Protein AF-A0A4R1YN97-F1 (afdb_monomer)

Radius of gyration: 32.06 Å; Cα contacts (8 Å, |Δi|>4): 189; chains: 1; bounding box: 57×83×72 Å

Structure (mmCIF, N/CA/C/O backbone):
data_AF-A0A4R1YN97-F1
#
_entry.id   AF-A0A4R1YN97-F1
#
loop_
_atom_site.group_PDB
_atom_site.id
_atom_site.type_symbol
_atom_site.label_atom_id
_atom_site.label_alt_id
_atom_site.label_comp_id
_atom_site.label_asym_id
_atom_site.label_entity_id
_atom_site.label_seq_id
_atom_site.pdbx_PDB_ins_code
_atom_site.Cartn_x
_atom_site.Cartn_y
_atom_site.Cartn_z
_atom_site.occupancy
_atom_site.B_iso_or_equiv
_atom_site.auth_seq_id
_atom_site.auth_comp_id
_atom_site.auth_asym_id
_atom_site.auth_atom_id
_atom_site.pdbx_PDB_model_num
ATOM 1 N N . MET A 1 1 ? 6.932 -69.805 -15.150 1.00 38.00 1 MET A N 1
ATOM 2 C CA . MET A 1 1 ? 6.394 -70.992 -15.852 1.00 38.00 1 MET A CA 1
ATOM 3 C C . MET A 1 1 ? 5.567 -70.459 -17.012 1.00 38.00 1 MET A C 1
ATOM 5 O O . MET A 1 1 ? 4.572 -69.824 -16.717 1.00 38.00 1 MET A O 1
ATOM 9 N N . TYR A 1 2 ? 5.896 -70.517 -18.299 1.00 38.44 2 TYR A N 1
ATOM 10 C CA . TYR A 1 2 ? 6.915 -71.149 -19.155 1.00 38.44 2 TYR A CA 1
ATOM 11 C C . TYR A 1 2 ? 7.052 -70.184 -20.362 1.00 38.44 2 TYR A C 1
ATOM 13 O O . TYR A 1 2 ? 6.030 -69.728 -20.862 1.00 38.44 2 TYR A O 1
ATOM 21 N N . LEU A 1 3 ? 8.206 -69.575 -20.641 1.00 37.72 3 LEU A N 1
ATOM 22 C CA . LEU A 1 3 ? 9.208 -69.958 -21.656 1.00 37.72 3 LEU A CA 1
ATOM 23 C C . LEU A 1 3 ? 8.735 -70.791 -22.870 1.00 37.72 3 LEU A C 1
ATOM 25 O O . LEU A 1 3 ? 8.409 -71.967 -22.734 1.00 37.72 3 LEU A O 1
ATOM 29 N N . ASP A 1 4 ? 8.847 -70.117 -24.023 1.00 37.50 4 ASP A N 1
ATOM 30 C CA . ASP A 1 4 ? 9.455 -70.501 -25.310 1.00 37.50 4 ASP A CA 1
ATOM 31 C C . ASP A 1 4 ? 8.856 -71.564 -26.238 1.00 37.50 4 ASP A C 1
ATOM 33 O O . ASP A 1 4 ? 8.606 -72.704 -25.847 1.00 37.50 4 ASP A O 1
ATOM 37 N N . ARG A 1 5 ? 8.800 -71.164 -27.528 1.00 44.03 5 ARG A N 1
ATOM 38 C CA . ARG A 1 5 ? 9.215 -71.845 -28.790 1.00 44.03 5 ARG A CA 1
ATOM 39 C C . ARG A 1 5 ? 8.387 -71.259 -29.952 1.00 44.03 5 ARG A C 1
ATOM 41 O O . ARG A 1 5 ? 7.193 -71.077 -29.778 1.00 44.03 5 ARG A O 1
ATOM 48 N N . ASN A 1 6 ? 8.857 -70.929 -31.156 1.00 41.44 6 ASN A N 1
ATOM 49 C CA . ASN A 1 6 ? 10.091 -71.120 -31.929 1.00 41.44 6 ASN A CA 1
ATOM 50 C C . ASN A 1 6 ? 10.116 -70.005 -33.007 1.00 41.44 6 ASN A C 1
ATOM 52 O O . ASN A 1 6 ? 9.057 -69.575 -33.453 1.00 41.44 6 ASN A O 1
ATOM 56 N N . LEU A 1 7 ? 11.261 -69.374 -33.289 1.00 41.72 7 LEU A N 1
ATOM 57 C CA . LEU A 1 7 ? 12.122 -69.628 -34.460 1.00 41.72 7 LEU A CA 1
ATOM 58 C C . LEU A 1 7 ? 11.383 -69.747 -35.805 1.00 41.72 7 LEU A C 1
ATOM 60 O O . LEU A 1 7 ? 10.774 -70.774 -36.067 1.00 41.72 7 LEU A O 1
ATOM 64 N N . GLU A 1 8 ? 11.584 -68.763 -36.685 1.00 41.81 8 GLU A N 1
ATOM 65 C CA . GLU A 1 8 ? 12.187 -69.000 -38.003 1.00 41.81 8 GLU A CA 1
ATOM 66 C C . GLU A 1 8 ? 12.755 -67.691 -38.569 1.00 41.81 8 GLU A C 1
ATOM 68 O O . GLU A 1 8 ? 12.074 -66.677 -38.709 1.00 41.81 8 GLU A O 1
ATOM 73 N N . ALA A 1 9 ? 14.060 -67.728 -38.821 1.00 39.50 9 ALA A N 1
ATOM 74 C CA . ALA A 1 9 ? 14.838 -66.695 -39.468 1.00 39.50 9 ALA A CA 1
ATOM 75 C C . ALA A 1 9 ? 15.225 -67.208 -40.855 1.00 39.50 9 ALA A C 1
ATOM 77 O O . ALA A 1 9 ? 15.876 -68.244 -40.960 1.00 39.50 9 ALA A O 1
ATOM 78 N N . THR A 1 10 ? 14.902 -66.452 -41.900 1.00 45.81 10 THR A N 1
ATOM 79 C CA . THR A 1 10 ? 15.586 -66.526 -43.196 1.00 45.81 10 THR A CA 1
ATOM 80 C C . THR A 1 10 ? 15.742 -65.112 -43.725 1.00 45.81 10 THR A C 1
ATOM 82 O O . THR A 1 10 ? 14.760 -64.396 -43.916 1.00 45.81 10 THR A O 1
ATOM 85 N N . GLY A 1 11 ? 16.998 -64.698 -43.863 1.00 36.19 11 GLY A N 1
ATOM 86 C CA . GLY A 1 11 ? 17.385 -63.346 -44.223 1.00 36.19 11 GLY A CA 1
ATOM 87 C C . GLY A 1 11 ? 17.234 -63.022 -45.703 1.00 36.19 11 GLY A C 1
ATOM 88 O O . GLY A 1 11 ? 17.162 -63.901 -46.556 1.00 36.19 11 GLY A O 1
ATOM 89 N N . VAL A 1 12 ? 17.303 -61.724 -45.974 1.00 40.28 12 VAL A N 1
ATOM 90 C CA . VAL A 1 12 ? 17.856 -61.177 -47.208 1.00 40.28 12 VAL A CA 1
ATOM 91 C C . VAL A 1 12 ? 18.761 -60.025 -46.782 1.00 40.28 12 VAL A C 1
ATOM 93 O O . VAL A 1 12 ? 18.325 -59.083 -46.123 1.00 40.28 12 VAL A O 1
ATOM 96 N N . ILE A 1 13 ? 20.048 -60.174 -47.083 1.00 40.03 13 ILE A N 1
ATOM 97 C CA . ILE A 1 13 ? 21.076 -59.147 -46.955 1.00 40.03 13 ILE A CA 1
ATOM 98 C C . ILE A 1 13 ? 21.059 -58.406 -48.290 1.00 40.03 13 ILE A C 1
ATOM 100 O O . ILE A 1 13 ? 21.449 -58.984 -49.300 1.00 40.03 13 ILE A O 1
ATOM 104 N N . GLU A 1 14 ? 20.600 -57.157 -48.303 1.00 40.22 14 GLU A N 1
ATOM 105 C CA . GLU A 1 14 ? 20.868 -56.237 -49.408 1.00 40.22 14 GLU A CA 1
ATOM 106 C C . GLU A 1 14 ? 21.842 -55.164 -48.924 1.00 40.22 14 GLU A C 1
ATOM 108 O O . GLU A 1 14 ? 21.511 -54.263 -48.152 1.00 40.22 14 GLU A O 1
ATOM 113 N N . GLU A 1 15 ? 23.085 -55.308 -49.383 1.00 42.97 15 GLU A N 1
ATOM 114 C CA . GLU A 1 15 ? 24.046 -54.225 -49.512 1.00 42.97 15 GLU A CA 1
ATOM 115 C C . GLU A 1 15 ? 23.447 -53.140 -50.405 1.00 42.97 15 GLU A C 1
ATOM 117 O O . GLU A 1 15 ? 23.201 -53.392 -51.577 1.00 42.97 15 GLU A O 1
ATOM 122 N N . THR A 1 16 ? 23.306 -51.912 -49.914 1.00 39.31 16 THR A N 1
ATOM 123 C CA . THR A 1 16 ? 23.554 -50.742 -50.762 1.00 39.31 16 THR A CA 1
ATOM 124 C C . THR A 1 16 ? 23.994 -49.542 -49.932 1.00 39.31 16 THR A C 1
ATOM 126 O O . THR A 1 16 ? 23.309 -49.073 -49.030 1.00 39.31 16 THR A O 1
ATOM 129 N N . ALA A 1 17 ? 25.168 -49.049 -50.318 1.00 38.47 17 ALA A N 1
ATOM 130 C CA . ALA A 1 17 ? 25.590 -47.657 -50.294 1.00 38.47 17 ALA A CA 1
ATOM 131 C C . ALA A 1 17 ? 25.542 -46.913 -48.949 1.00 38.47 17 ALA A C 1
ATOM 133 O O . ALA A 1 17 ? 24.571 -46.273 -48.556 1.00 38.47 17 ALA A O 1
ATOM 134 N N . ASP A 1 18 ? 26.730 -46.885 -48.352 1.00 42.31 18 ASP A N 1
ATOM 135 C CA . ASP A 1 18 ? 27.337 -45.786 -47.609 1.00 42.31 18 ASP A CA 1
ATOM 136 C C . ASP A 1 18 ? 27.002 -44.393 -48.201 1.00 42.31 18 ASP A C 1
ATOM 138 O O . ASP A 1 18 ? 27.801 -43.752 -48.884 1.00 42.31 18 ASP A O 1
ATOM 142 N N . THR A 1 19 ? 25.801 -43.877 -47.928 1.00 39.34 19 THR A N 1
ATOM 143 C CA . THR A 1 19 ? 25.558 -42.433 -47.903 1.00 39.34 19 THR A CA 1
ATOM 144 C C . THR A 1 19 ? 25.962 -41.919 -46.537 1.00 39.34 19 THR A C 1
ATOM 146 O O . THR A 1 19 ? 25.152 -41.774 -45.619 1.00 39.34 19 THR A O 1
ATOM 149 N N . ARG A 1 20 ? 27.257 -41.625 -46.446 1.00 45.91 20 ARG A N 1
ATOM 150 C CA . ARG A 1 20 ? 27.907 -40.749 -45.476 1.00 45.91 20 ARG A CA 1
ATOM 151 C C . ARG A 1 20 ? 27.081 -39.468 -45.314 1.00 45.91 20 ARG A C 1
ATOM 153 O O . ARG A 1 20 ? 27.297 -38.464 -45.994 1.00 45.91 20 ARG A O 1
ATOM 160 N N . SER A 1 21 ? 26.098 -39.519 -44.420 1.00 40.06 21 SER A N 1
ATOM 161 C CA . SER A 1 21 ? 25.296 -38.376 -44.004 1.00 40.06 21 SER A CA 1
ATOM 162 C C . SER A 1 21 ? 26.216 -37.417 -43.266 1.00 40.06 21 SER A C 1
ATOM 164 O O . SER A 1 21 ? 26.507 -37.575 -42.086 1.00 40.06 21 SER A O 1
ATOM 166 N N . LYS A 1 22 ? 26.763 -36.490 -44.052 1.00 41.16 22 LYS A N 1
ATOM 167 C CA . LYS A 1 22 ? 27.180 -35.132 -43.715 1.00 41.16 22 LYS A CA 1
ATOM 168 C C . LYS A 1 22 ? 27.237 -34.876 -42.203 1.00 41.16 22 LYS A C 1
ATOM 170 O O . LYS A 1 22 ? 26.249 -34.496 -41.583 1.00 41.16 22 LYS A O 1
ATOM 175 N N . VAL A 1 23 ? 28.424 -35.045 -41.625 1.00 47.38 23 VAL A N 1
ATOM 176 C CA . VAL A 1 23 ? 28.758 -34.443 -40.331 1.00 47.38 23 VAL A CA 1
ATOM 177 C C . VAL A 1 23 ? 28.702 -32.929 -40.534 1.00 47.38 23 VAL A C 1
ATOM 179 O O . VAL A 1 23 ? 29.659 -32.309 -40.995 1.00 47.38 23 VAL A O 1
ATOM 182 N N . GLU A 1 24 ? 27.545 -32.329 -40.265 1.00 44.38 24 GLU A N 1
ATOM 183 C CA . GLU A 1 24 ? 27.414 -30.884 -40.150 1.00 44.38 24 GLU A CA 1
ATOM 184 C C . GLU A 1 24 ? 28.040 -30.450 -38.829 1.00 44.38 24 GLU A C 1
ATOM 186 O O . GLU A 1 24 ? 27.432 -30.493 -37.768 1.00 44.38 24 GLU A O 1
ATOM 191 N N . THR A 1 25 ? 29.280 -29.989 -38.900 1.00 43.66 25 THR A N 1
ATOM 192 C CA . THR A 1 25 ? 29.746 -28.892 -38.052 1.00 43.66 25 THR A CA 1
ATOM 193 C C . THR A 1 25 ? 30.566 -27.959 -38.944 1.00 43.66 25 THR A C 1
ATOM 195 O O . THR A 1 25 ? 31.365 -28.427 -39.752 1.00 43.66 25 THR A O 1
ATOM 198 N N . PRO A 1 26 ? 30.334 -26.636 -38.858 1.00 46.03 26 PRO A N 1
ATOM 199 C CA . PRO A 1 26 ? 30.417 -25.987 -37.563 1.00 46.03 26 PRO A CA 1
ATOM 200 C C . PRO A 1 26 ? 29.299 -24.974 -37.271 1.00 46.03 26 PRO A C 1
ATOM 202 O O . PRO A 1 26 ? 29.064 -24.013 -38.003 1.00 46.03 26 PRO A O 1
ATOM 205 N N . GLU A 1 27 ? 28.724 -25.078 -36.075 1.00 55.81 27 GLU A N 1
ATOM 206 C CA . GLU A 1 27 ? 28.052 -23.979 -35.370 1.00 55.81 27 GLU A CA 1
ATOM 207 C C . GLU A 1 27 ? 29.032 -22.833 -34.984 1.00 55.81 27 GLU A C 1
ATOM 209 O O . GLU A 1 27 ? 28.798 -22.092 -34.031 1.00 55.81 27 GLU A O 1
ATOM 214 N N . SER A 1 28 ? 30.143 -22.628 -35.708 1.00 60.78 28 SER A N 1
ATOM 215 C CA . SER A 1 28 ? 31.275 -21.752 -35.328 1.00 60.78 28 SER A CA 1
ATOM 216 C C . SER A 1 28 ? 31.028 -20.247 -35.490 1.00 60.78 28 SER A C 1
ATOM 218 O O . SER A 1 28 ? 31.964 -19.449 -35.524 1.00 60.78 28 SER A O 1
ATOM 220 N N . GLY A 1 29 ? 29.769 -19.822 -35.556 1.00 74.94 29 GLY A N 1
ATOM 221 C CA . GLY A 1 29 ? 29.397 -18.409 -35.659 1.00 74.94 29 GLY A CA 1
ATOM 222 C C . GLY A 1 29 ? 28.256 -17.985 -34.743 1.00 74.94 29 GLY A C 1
ATOM 223 O O . GLY A 1 29 ? 27.944 -16.796 -34.682 1.00 74.94 29 GLY A O 1
ATOM 224 N N . LEU A 1 30 ? 27.611 -18.916 -34.038 1.00 86.88 30 LEU A N 1
ATOM 225 C CA . LEU A 1 30 ? 26.512 -18.582 -33.139 1.00 86.88 30 LEU A CA 1
ATOM 226 C C . LEU A 1 30 ? 27.059 -18.117 -31.787 1.00 86.88 30 LEU A C 1
ATOM 228 O O . LEU A 1 30 ? 27.968 -18.708 -31.214 1.00 86.88 30 LEU A O 1
ATOM 232 N N . ARG A 1 31 ? 26.500 -17.021 -31.269 1.00 89.69 31 ARG A N 1
ATOM 233 C CA . ARG A 1 31 ? 26.797 -16.504 -29.928 1.00 89.69 31 ARG A CA 1
ATOM 234 C C . ARG A 1 31 ? 25.530 -16.434 -29.099 1.00 89.69 31 ARG A C 1
ATOM 236 O O . ARG A 1 31 ? 24.476 -16.076 -29.616 1.00 89.69 31 ARG A O 1
ATOM 243 N N . SER A 1 32 ? 25.639 -16.667 -27.796 1.00 94.75 32 SER A N 1
ATOM 244 C CA . SER A 1 32 ? 24.519 -16.478 -26.871 1.00 94.75 32 SER A CA 1
ATOM 245 C C . SER A 1 32 ? 24.328 -14.998 -26.541 1.00 94.75 32 SER A C 1
ATOM 247 O O . SER A 1 32 ? 25.252 -14.293 -26.122 1.00 94.75 32 SER A O 1
ATOM 249 N N . CYS A 1 33 ? 23.111 -14.493 -26.727 1.00 95.00 33 CYS A N 1
ATOM 250 C CA . CYS A 1 33 ? 22.773 -13.108 -26.425 1.00 95.00 33 CYS A CA 1
ATOM 251 C C . CYS A 1 33 ? 22.818 -12.845 -24.914 1.00 95.00 33 CYS A C 1
ATOM 253 O O . CYS A 1 33 ? 22.055 -13.435 -24.153 1.00 95.00 33 CYS A O 1
ATOM 255 N N . ARG A 1 34 ? 23.596 -11.851 -24.465 1.00 93.56 34 ARG A N 1
ATOM 256 C CA . ARG A 1 34 ? 23.649 -11.470 -23.035 1.00 93.56 34 ARG A CA 1
ATOM 257 C C . ARG A 1 34 ? 22.317 -10.930 -22.471 1.00 93.56 34 ARG A C 1
ATOM 259 O O . ARG A 1 34 ? 22.156 -10.812 -21.257 1.00 93.56 34 ARG A O 1
ATOM 266 N N . GLY A 1 35 ? 21.366 -10.553 -23.331 1.00 93.38 35 GLY A N 1
ATOM 267 C CA . GLY A 1 35 ? 20.066 -9.997 -22.932 1.00 93.38 35 GLY A CA 1
ATOM 268 C C . GLY A 1 35 ? 18.972 -11.045 -22.701 1.00 93.38 35 GLY A C 1
ATOM 269 O O . GLY A 1 35 ? 18.266 -10.974 -21.685 1.00 93.38 35 GLY A O 1
ATOM 270 N N . CYS A 1 36 ? 18.827 -11.990 -23.632 1.00 94.50 36 CYS A N 1
ATOM 271 C CA . CYS A 1 36 ? 17.758 -12.997 -23.647 1.00 94.50 36 CYS A CA 1
ATOM 272 C C . CYS A 1 36 ? 18.247 -14.452 -23.602 1.00 94.50 36 CYS A C 1
ATOM 274 O O . CYS A 1 36 ? 17.422 -15.332 -23.418 1.00 94.50 36 CYS A O 1
ATOM 276 N N . GLY A 1 37 ? 19.549 -14.714 -23.748 1.00 92.69 37 GLY A N 1
ATOM 277 C CA . GLY A 1 37 ? 20.124 -16.065 -23.743 1.00 92.69 37 GLY A CA 1
ATOM 278 C C . GLY A 1 37 ? 20.072 -16.787 -25.092 1.00 92.69 37 GLY A C 1
ATOM 279 O O . GLY A 1 37 ? 20.862 -17.694 -25.314 1.00 92.69 37 GLY A O 1
ATOM 280 N N . THR A 1 38 ? 19.218 -16.351 -26.019 1.00 94.56 38 THR A N 1
ATOM 281 C CA . THR A 1 38 ? 19.052 -16.978 -27.339 1.00 94.56 38 THR A CA 1
ATOM 282 C C . THR A 1 38 ? 20.331 -16.910 -28.177 1.00 94.56 38 THR A C 1
ATOM 284 O O . THR A 1 38 ? 21.014 -15.876 -28.191 1.00 94.56 38 THR A O 1
ATOM 287 N N . ALA A 1 39 ? 20.631 -17.991 -28.901 1.00 94.81 39 ALA A N 1
ATOM 288 C CA . ALA A 1 39 ? 21.696 -18.026 -29.896 1.00 94.81 39 ALA A CA 1
ATOM 289 C C . ALA A 1 39 ? 21.381 -17.070 -31.059 1.00 94.81 39 ALA A C 1
ATOM 291 O O . ALA A 1 39 ? 20.241 -16.970 -31.511 1.00 94.81 39 ALA A O 1
ATOM 292 N N . PHE A 1 40 ? 22.381 -16.334 -31.538 1.00 94.81 40 PHE A N 1
ATOM 293 C CA . PHE A 1 40 ? 22.243 -15.451 -32.693 1.00 94.81 40 PHE A CA 1
ATOM 294 C C . PHE A 1 40 ? 23.541 -15.391 -33.497 1.00 94.81 40 PHE A C 1
ATOM 296 O O . PHE A 1 40 ? 24.632 -15.547 -32.945 1.00 94.81 40 PHE A O 1
ATOM 303 N N . ARG A 1 41 ? 23.427 -15.114 -34.800 1.00 93.25 41 ARG A N 1
ATOM 304 C CA . ARG A 1 41 ? 24.584 -14.827 -35.656 1.00 93.25 41 ARG A CA 1
ATOM 305 C C . ARG A 1 41 ? 24.947 -13.339 -35.537 1.00 93.25 41 ARG A C 1
ATOM 307 O O . ARG A 1 41 ? 24.122 -12.486 -35.881 1.00 93.25 41 ARG A O 1
ATOM 314 N N . PRO A 1 42 ? 26.129 -12.987 -35.008 1.00 91.31 42 PRO A N 1
ATOM 315 C CA . PRO A 1 42 ? 26.543 -11.601 -34.871 1.00 91.31 42 PRO A CA 1
ATOM 316 C C . PRO A 1 42 ? 26.871 -10.993 -36.238 1.00 91.31 42 PRO A C 1
ATOM 318 O O . PRO A 1 42 ? 27.529 -11.617 -37.060 1.00 91.31 42 PRO A O 1
ATOM 321 N N . ARG A 1 43 ? 26.461 -9.738 -36.467 1.00 91.06 43 ARG A N 1
ATOM 322 C CA . ARG A 1 43 ? 26.837 -8.976 -37.674 1.00 91.06 43 ARG A CA 1
ATOM 323 C C . ARG A 1 43 ? 28.223 -8.339 -37.558 1.00 91.06 43 ARG A C 1
ATOM 325 O O . ARG A 1 43 ? 28.784 -7.891 -38.546 1.00 91.06 43 ARG A O 1
ATOM 332 N N . ARG A 1 44 ? 28.744 -8.229 -36.332 1.00 89.12 44 ARG A N 1
ATOM 333 C CA . ARG A 1 44 ? 30.054 -7.653 -36.001 1.00 89.12 44 ARG A CA 1
ATOM 334 C C . ARG A 1 44 ? 30.764 -8.546 -34.995 1.00 89.12 44 ARG A C 1
ATOM 336 O O . ARG A 1 44 ? 30.121 -9.064 -34.082 1.00 89.12 44 ARG A O 1
ATOM 343 N N . SER A 1 45 ? 32.084 -8.653 -35.100 1.00 87.62 45 SER A N 1
ATOM 344 C CA . SER A 1 45 ? 32.921 -9.506 -34.241 1.00 87.62 45 SER A CA 1
ATOM 345 C C . SER A 1 45 ? 32.793 -9.209 -32.739 1.00 87.62 45 SER A C 1
ATOM 347 O O . SER A 1 45 ? 32.992 -10.101 -31.919 1.00 87.62 45 SER A O 1
ATOM 349 N N . ASN A 1 46 ? 32.403 -7.994 -32.346 1.00 88.88 46 ASN A N 1
ATOM 350 C CA . ASN A 1 46 ? 32.193 -7.584 -30.952 1.00 88.88 46 ASN A CA 1
ATOM 351 C C . ASN A 1 46 ? 30.711 -7.529 -30.532 1.00 88.88 46 ASN A C 1
ATOM 353 O O . ASN A 1 46 ? 30.388 -7.038 -29.450 1.00 88.88 46 ASN A O 1
ATOM 357 N N . GLN A 1 47 ? 29.784 -8.008 -31.364 1.00 91.06 47 GLN A N 1
ATOM 358 C CA . GLN A 1 47 ? 28.364 -7.980 -31.032 1.00 91.06 47 GLN A CA 1
ATOM 359 C C . GLN A 1 47 ? 28.043 -9.032 -29.958 1.00 91.06 47 GLN A C 1
ATOM 361 O O . GLN A 1 47 ? 28.289 -10.224 -30.133 1.00 91.06 47 GLN A O 1
ATOM 366 N N . LEU A 1 48 ? 27.470 -8.573 -28.840 1.00 93.06 48 LEU A N 1
ATOM 367 C CA . LEU A 1 48 ? 27.146 -9.387 -27.654 1.00 93.06 48 LEU A CA 1
ATOM 368 C C . LEU A 1 48 ? 25.634 -9.557 -27.421 1.00 93.06 48 LEU A C 1
ATOM 370 O O . LEU A 1 48 ? 25.203 -10.168 -26.442 1.00 93.06 48 LEU A O 1
ATOM 374 N N . SER A 1 49 ? 24.804 -8.935 -28.255 1.00 95.50 49 SER A N 1
ATOM 375 C CA . SER A 1 49 ? 23.345 -8.952 -28.128 1.00 95.50 49 SER A CA 1
ATOM 376 C C . SER A 1 49 ? 22.697 -9.097 -29.497 1.00 95.50 49 SER A C 1
ATOM 378 O O . SER A 1 49 ? 23.152 -8.481 -30.461 1.00 95.50 49 SER A O 1
ATOM 380 N N . CYS A 1 50 ? 21.619 -9.878 -29.567 1.00 94.31 50 CYS A N 1
ATOM 381 C CA . CYS A 1 50 ? 20.900 -10.150 -30.811 1.00 94.31 50 CYS A CA 1
ATOM 382 C C . CYS A 1 50 ? 20.184 -8.910 -31.373 1.00 94.31 50 CYS A C 1
ATOM 384 O O . CYS A 1 50 ? 20.079 -8.758 -32.584 1.00 94.31 50 CYS A O 1
ATOM 386 N N . SER A 1 51 ? 19.744 -7.991 -30.507 1.00 94.12 51 SER A N 1
ATOM 387 C CA . SER A 1 51 ? 18.949 -6.817 -30.875 1.00 94.12 51 SER A CA 1
ATOM 388 C C . SER A 1 51 ? 19.328 -5.573 -30.062 1.00 94.12 51 SER A C 1
ATOM 390 O O . SER A 1 51 ? 19.966 -5.664 -29.005 1.00 94.12 51 SER A O 1
ATOM 392 N N . LYS A 1 52 ? 18.877 -4.394 -30.521 1.00 94.25 52 LYS A N 1
ATOM 393 C CA . LYS A 1 52 ? 18.967 -3.137 -29.754 1.00 94.25 52 LYS A CA 1
ATOM 394 C C . LYS A 1 52 ? 18.271 -3.267 -28.396 1.00 94.25 52 LYS A C 1
ATOM 396 O O . LYS A 1 52 ? 18.863 -2.906 -27.388 1.00 94.25 52 LYS A O 1
ATOM 401 N N . THR A 1 53 ? 17.087 -3.877 -28.352 1.00 96.44 53 THR A N 1
ATOM 402 C CA . THR A 1 53 ? 16.332 -4.090 -27.107 1.00 96.44 53 THR A CA 1
ATOM 403 C C . THR A 1 53 ? 17.107 -4.938 -26.096 1.00 96.44 53 THR A C 1
ATOM 405 O O . THR A 1 53 ? 17.176 -4.586 -24.918 1.00 96.44 53 THR A O 1
ATOM 408 N N . CYS A 1 54 ? 17.768 -6.012 -26.541 1.00 95.69 54 CYS A N 1
ATOM 409 C CA . CYS A 1 54 ? 18.614 -6.832 -25.675 1.00 95.69 54 CYS A CA 1
ATOM 410 C C . CYS A 1 54 ? 19.870 -6.091 -25.212 1.00 95.69 54 CYS A C 1
ATOM 412 O O . CYS A 1 54 ? 20.240 -6.205 -24.044 1.00 95.69 54 CYS A O 1
ATOM 414 N N . ARG A 1 55 ? 20.495 -5.299 -26.089 1.00 95.44 55 ARG A N 1
ATOM 415 C CA . ARG A 1 55 ? 21.636 -4.453 -25.723 1.00 95.44 55 ARG A CA 1
ATOM 416 C C . ARG A 1 55 ? 21.248 -3.437 -24.646 1.00 95.44 55 ARG A C 1
ATOM 418 O O . ARG A 1 55 ? 21.937 -3.337 -23.633 1.00 95.44 55 ARG A O 1
ATOM 425 N N . ASP A 1 56 ? 20.115 -2.761 -24.811 1.00 95.38 56 ASP A N 1
ATOM 426 C CA . ASP A 1 56 ? 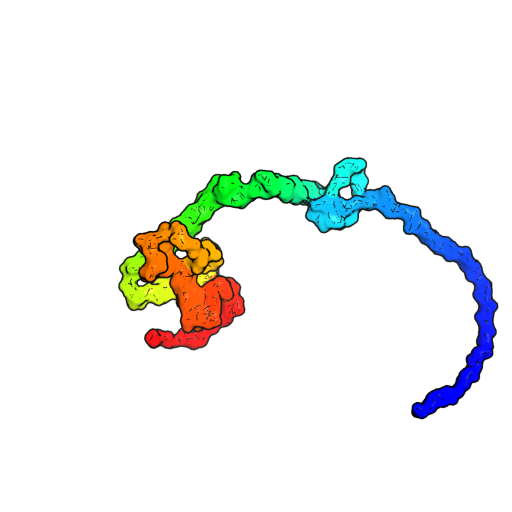19.608 -1.780 -23.847 1.00 95.38 56 ASP A CA 1
ATOM 427 C C . ASP A 1 56 ? 19.218 -2.460 -22.526 1.00 95.38 56 ASP A C 1
ATOM 429 O O . ASP A 1 56 ? 19.472 -1.928 -21.448 1.00 95.38 56 ASP A O 1
ATOM 433 N N . LYS A 1 57 ? 18.667 -3.681 -22.579 1.00 94.12 57 LYS A N 1
ATOM 434 C CA . LYS A 1 57 ? 18.383 -4.506 -21.394 1.00 94.12 57 LYS A CA 1
ATOM 435 C C . LYS A 1 57 ? 19.660 -4.849 -20.623 1.00 94.12 57 LYS A C 1
ATOM 437 O O . LYS A 1 57 ? 19.672 -4.740 -19.398 1.00 94.12 57 LYS A O 1
ATOM 442 N N . VAL A 1 58 ? 20.733 -5.237 -21.314 1.00 94.25 58 VAL A N 1
ATOM 443 C CA . VAL A 1 58 ? 22.043 -5.515 -20.698 1.00 94.25 58 VAL A CA 1
ATOM 444 C C . VAL A 1 58 ? 22.636 -4.245 -20.092 1.00 94.25 58 VAL A C 1
ATOM 446 O O . VAL A 1 58 ? 23.064 -4.274 -18.938 1.00 94.25 58 VAL A O 1
ATOM 449 N N . ALA A 1 59 ? 22.601 -3.124 -20.817 1.00 92.94 59 ALA A N 1
ATOM 450 C CA . ALA A 1 59 ? 23.069 -1.832 -20.318 1.00 92.94 59 ALA A CA 1
ATOM 451 C C . ALA A 1 59 ? 22.295 -1.400 -19.062 1.00 92.94 59 ALA A C 1
ATOM 453 O O . ALA A 1 59 ? 22.907 -1.075 -18.049 1.00 92.94 59 ALA A O 1
ATOM 454 N N . LYS A 1 60 ? 20.959 -1.508 -19.073 1.00 91.06 60 LYS A N 1
ATOM 455 C CA . LYS A 1 60 ? 20.101 -1.230 -17.909 1.00 91.06 60 LYS A CA 1
ATOM 456 C C . LYS A 1 60 ? 20.401 -2.160 -16.732 1.00 91.06 60 LYS A C 1
ATOM 458 O O . LYS A 1 60 ? 20.442 -1.692 -15.601 1.00 91.06 60 LYS A O 1
ATOM 463 N N . ARG A 1 61 ? 20.629 -3.460 -16.964 1.00 91.00 61 ARG A N 1
ATOM 464 C CA . ARG A 1 61 ? 21.034 -4.409 -15.905 1.00 91.00 61 ARG A CA 1
ATOM 465 C C . ARG A 1 61 ? 22.376 -4.017 -15.285 1.00 91.00 61 ARG A C 1
ATOM 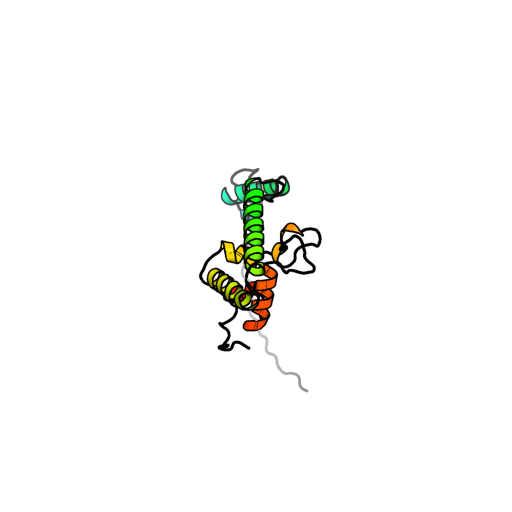467 O O . ARG A 1 61 ? 22.480 -4.007 -14.065 1.00 91.00 61 ARG A O 1
ATOM 474 N N . LYS A 1 62 ? 23.375 -3.667 -16.105 1.00 91.25 62 LYS A N 1
ATOM 475 C CA . LYS A 1 62 ? 24.685 -3.193 -15.630 1.00 91.25 62 LYS A CA 1
ATOM 476 C C . LYS A 1 62 ? 24.541 -1.893 -14.836 1.00 91.25 62 LYS A C 1
ATOM 478 O O . LYS A 1 62 ? 25.038 -1.817 -13.721 1.00 91.25 62 LYS A O 1
ATOM 483 N N . ALA A 1 63 ? 23.800 -0.921 -15.369 1.00 87.81 63 ALA A N 1
ATOM 484 C CA . ALA A 1 63 ? 23.529 0.343 -14.694 1.00 87.81 63 ALA A CA 1
ATOM 485 C C . ALA A 1 63 ? 22.835 0.126 -13.343 1.00 87.81 63 ALA A C 1
ATOM 487 O O . ALA A 1 63 ? 23.290 0.670 -12.354 1.00 87.81 63 ALA A O 1
ATOM 488 N N . ARG A 1 64 ? 21.816 -0.743 -13.256 1.00 87.06 64 ARG A N 1
ATOM 489 C CA . ARG A 1 64 ? 21.120 -1.056 -11.991 1.00 87.06 64 ARG A CA 1
ATOM 490 C C . ARG A 1 64 ? 21.986 -1.771 -10.952 1.00 87.06 64 ARG A C 1
ATOM 492 O O . ARG A 1 64 ? 21.646 -1.716 -9.777 1.00 87.06 64 ARG A O 1
ATOM 499 N N . ARG A 1 65 ? 23.059 -2.457 -11.364 1.00 85.81 65 ARG A N 1
ATOM 500 C CA . ARG A 1 65 ? 24.044 -3.030 -10.428 1.00 85.81 65 ARG A CA 1
ATOM 501 C C . ARG A 1 65 ? 24.941 -1.954 -9.817 1.00 85.81 65 ARG A C 1
ATOM 503 O O . ARG A 1 65 ? 25.320 -2.092 -8.666 1.00 85.81 65 ARG A O 1
ATOM 510 N N . ILE A 1 66 ? 25.272 -0.915 -10.585 1.00 85.00 66 ILE A N 1
ATOM 511 C CA . ILE A 1 66 ? 26.143 0.190 -10.151 1.00 85.00 66 ILE A CA 1
ATOM 512 C C . ILE A 1 66 ? 25.332 1.248 -9.392 1.00 85.00 66 ILE A C 1
ATOM 514 O O . ILE A 1 66 ? 25.714 1.688 -8.317 1.00 85.00 66 ILE A O 1
ATOM 518 N N . THR A 1 67 ? 24.183 1.631 -9.943 1.00 84.38 67 THR A N 1
ATOM 519 C CA . THR A 1 67 ? 23.259 2.627 -9.401 1.00 84.38 67 THR A CA 1
ATOM 520 C C . THR A 1 67 ? 21.860 2.010 -9.346 1.00 84.38 67 THR A C 1
ATOM 522 O O . THR A 1 67 ? 21.099 2.075 -10.321 1.00 84.38 67 THR A O 1
ATOM 525 N N . PRO A 1 68 ? 21.509 1.346 -8.232 1.00 83.12 68 PRO A N 1
ATOM 526 C CA . PRO A 1 68 ? 20.192 0.751 -8.054 1.00 83.12 68 PRO A CA 1
ATOM 527 C C . PRO A 1 68 ? 19.082 1.797 -8.189 1.00 83.12 68 PRO A C 1
ATOM 529 O O . PRO A 1 68 ? 19.203 2.918 -7.717 1.00 83.12 68 PRO A O 1
ATOM 532 N N . ALA A 1 69 ? 17.947 1.437 -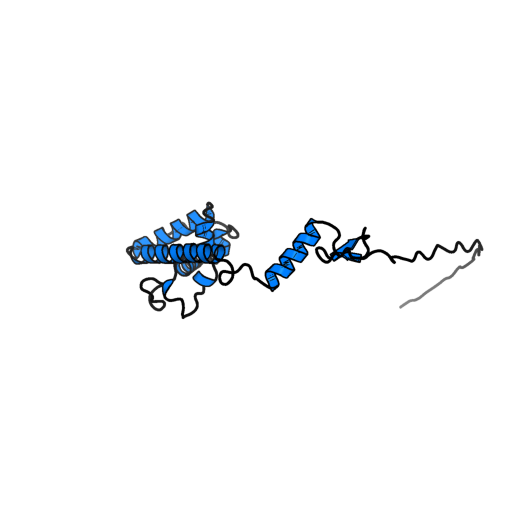8.786 1.00 79.31 69 ALA A N 1
ATOM 533 C CA . ALA A 1 69 ? 16.787 2.331 -8.872 1.00 79.31 69 ALA A CA 1
ATOM 534 C C . ALA A 1 69 ? 15.944 2.299 -7.576 1.00 79.31 69 ALA A C 1
ATOM 536 O O . ALA A 1 69 ? 14.730 2.104 -7.630 1.00 79.31 69 ALA A O 1
ATOM 537 N N . ASN A 1 70 ? 16.594 2.414 -6.416 1.00 85.56 70 ASN A N 1
ATOM 538 C CA . ASN A 1 70 ? 15.961 2.427 -5.094 1.00 85.56 70 ASN A CA 1
ATOM 539 C C . ASN A 1 70 ? 15.879 3.861 -4.530 1.00 85.56 70 ASN A C 1
ATOM 541 O O . ASN A 1 70 ? 16.359 4.812 -5.145 1.00 85.56 70 ASN A O 1
ATOM 545 N N . SER A 1 71 ? 15.259 4.035 -3.361 1.00 83.25 71 SER A N 1
ATOM 546 C CA . SER A 1 71 ? 15.103 5.346 -2.707 1.00 83.25 71 SER A CA 1
ATOM 547 C C . SER A 1 71 ? 16.427 6.004 -2.294 1.00 83.25 71 SER A C 1
ATOM 549 O O . SER A 1 71 ? 16.488 7.232 -2.177 1.00 83.25 71 SER A O 1
ATOM 551 N N . LEU A 1 72 ? 17.491 5.220 -2.094 1.00 85.25 72 LEU A N 1
ATOM 552 C CA . LEU A 1 72 ? 18.817 5.739 -1.753 1.00 85.25 72 LEU A CA 1
ATOM 553 C C . LEU A 1 72 ? 19.434 6.469 -2.947 1.00 85.25 72 LEU A C 1
ATOM 555 O O . LEU A 1 72 ? 19.915 7.588 -2.793 1.00 85.25 72 LEU A O 1
ATOM 559 N N . CYS A 1 73 ? 19.334 5.888 -4.142 1.00 85.56 73 CYS A N 1
ATOM 560 C CA . CYS A 1 73 ? 20.012 6.394 -5.335 1.00 85.56 73 CYS A CA 1
ATOM 561 C C . CYS A 1 73 ? 19.087 7.121 -6.333 1.00 85.56 73 CYS A C 1
ATOM 563 O O . CYS A 1 73 ? 19.575 7.677 -7.313 1.00 85.56 73 CYS A O 1
ATOM 565 N N . SER A 1 74 ? 17.764 7.138 -6.119 1.00 88.69 74 SER A N 1
ATOM 566 C CA . SER A 1 74 ? 16.795 7.822 -6.991 1.00 88.69 74 SER A CA 1
ATOM 567 C C . SER A 1 74 ? 15.892 8.792 -6.208 1.00 88.69 74 SER A C 1
ATOM 569 O O . SER A 1 74 ? 15.039 8.343 -5.434 1.00 88.69 74 SER A O 1
ATOM 571 N N . PRO A 1 75 ? 15.995 10.118 -6.451 1.00 90.75 75 PRO A N 1
ATOM 572 C CA . PRO A 1 75 ? 15.142 11.125 -5.810 1.00 90.75 75 PRO A CA 1
ATOM 573 C C . PRO A 1 75 ? 13.648 10.911 -6.072 1.00 90.75 75 PRO A C 1
ATOM 575 O O . PRO A 1 75 ? 12.831 11.041 -5.165 1.00 90.75 75 PRO A O 1
ATOM 578 N N . THR A 1 76 ? 13.283 10.514 -7.293 1.00 91.69 76 THR A N 1
ATOM 579 C CA . THR A 1 76 ? 11.887 10.236 -7.661 1.00 91.69 76 THR A CA 1
ATOM 580 C C . THR A 1 76 ? 11.320 9.064 -6.867 1.00 91.69 76 THR A C 1
ATOM 582 O O . THR A 1 76 ? 10.201 9.145 -6.368 1.00 91.69 76 THR A O 1
ATOM 585 N N . LYS A 1 77 ? 12.093 7.981 -6.696 1.00 91.38 77 LYS A N 1
ATOM 586 C CA . LYS A 1 77 ? 11.664 6.841 -5.871 1.00 91.38 77 LYS A CA 1
ATOM 587 C C . LYS A 1 77 ? 11.588 7.197 -4.396 1.00 91.38 77 LYS A C 1
ATOM 589 O O . LYS A 1 77 ? 10.669 6.752 -3.720 1.00 91.38 77 LYS A O 1
ATOM 594 N N . ARG A 1 78 ? 12.508 8.029 -3.909 1.00 92.56 78 ARG A N 1
ATOM 595 C CA . ARG A 1 78 ? 12.442 8.559 -2.546 1.00 92.56 78 ARG A CA 1
ATOM 596 C C . ARG A 1 78 ? 11.151 9.341 -2.319 1.00 92.56 78 ARG A C 1
ATOM 598 O O . ARG A 1 78 ? 10.459 9.060 -1.351 1.00 92.56 78 ARG A O 1
ATOM 605 N N . ARG A 1 79 ? 10.801 10.253 -3.231 1.00 94.25 79 ARG A N 1
ATOM 606 C CA . ARG A 1 79 ? 9.555 11.030 -3.162 1.00 94.25 79 ARG A CA 1
ATOM 607 C C . ARG A 1 79 ? 8.320 10.130 -3.161 1.00 94.25 79 ARG A C 1
ATOM 609 O O . ARG A 1 79 ? 7.500 10.256 -2.264 1.00 94.25 79 ARG A O 1
ATOM 616 N N . ALA A 1 80 ? 8.238 9.181 -4.092 1.00 94.00 80 ALA A N 1
ATOM 617 C CA . ALA A 1 80 ? 7.115 8.244 -4.159 1.00 94.00 80 ALA A CA 1
ATOM 618 C C . ALA A 1 80 ? 6.954 7.430 -2.860 1.00 94.00 80 ALA A C 1
ATOM 620 O O . ALA A 1 80 ? 5.846 7.275 -2.359 1.00 94.00 80 ALA A O 1
ATOM 621 N N . ASN A 1 81 ? 8.061 6.962 -2.272 1.00 93.56 81 ASN A N 1
ATOM 622 C CA . ASN A 1 81 ? 8.014 6.263 -0.989 1.00 93.56 81 ASN A CA 1
ATOM 623 C C . ASN A 1 81 ? 7.554 7.187 0.149 1.00 93.56 81 ASN A C 1
ATOM 625 O O . ASN A 1 81 ? 6.765 6.760 0.983 1.00 93.56 81 ASN A O 1
ATOM 629 N N . LEU A 1 82 ? 8.017 8.441 0.190 1.00 93.44 82 LEU A N 1
ATOM 630 C CA . LEU A 1 82 ? 7.572 9.409 1.199 1.00 93.44 82 LEU A CA 1
ATOM 631 C C . LEU A 1 82 ? 6.068 9.682 1.094 1.00 93.44 82 LEU A C 1
ATOM 633 O O . LEU A 1 82 ? 5.389 9.686 2.113 1.00 93.44 82 LEU A O 1
ATOM 637 N N . GLU A 1 83 ? 5.543 9.847 -0.120 1.00 95.81 83 GLU A N 1
ATOM 638 C CA . GLU A 1 83 ? 4.106 10.023 -0.360 1.00 95.81 83 GLU A CA 1
ATOM 639 C C . GLU A 1 83 ? 3.297 8.799 0.095 1.00 95.81 83 GLU A C 1
ATOM 641 O O . GLU A 1 83 ? 2.253 8.946 0.732 1.00 95.81 83 GLU A O 1
ATOM 646 N N . LEU A 1 84 ? 3.795 7.589 -0.184 1.00 95.94 84 LEU A N 1
ATOM 647 C CA . LEU A 1 84 ? 3.162 6.344 0.249 1.00 95.94 84 LEU A CA 1
ATOM 648 C C . LEU A 1 84 ? 3.083 6.251 1.781 1.00 95.94 84 LEU A C 1
ATOM 650 O O . LEU A 1 84 ? 2.024 5.946 2.332 1.00 95.94 84 LEU A O 1
ATOM 654 N N . LEU A 1 85 ? 4.196 6.527 2.468 1.00 94.69 85 LEU A N 1
ATOM 655 C CA . LEU A 1 85 ? 4.275 6.449 3.927 1.00 94.69 85 LEU A CA 1
ATOM 656 C C . LEU A 1 85 ? 3.491 7.583 4.608 1.00 94.69 85 LEU A C 1
ATOM 658 O O . LEU A 1 85 ? 2.826 7.332 5.611 1.00 94.69 85 LEU A O 1
ATOM 662 N N . ASP A 1 86 ? 3.498 8.803 4.058 1.00 95.44 86 ASP A N 1
ATOM 663 C CA . ASP A 1 86 ? 2.681 9.910 4.576 1.00 95.44 86 ASP A CA 1
ATOM 664 C C . ASP A 1 86 ? 1.187 9.600 4.449 1.00 95.44 86 ASP A C 1
ATOM 666 O O . ASP A 1 86 ? 0.434 9.777 5.409 1.00 95.44 86 ASP A O 1
ATOM 670 N N . ARG A 1 87 ? 0.758 9.049 3.304 1.00 96.88 87 ARG A N 1
ATOM 671 C CA . ARG A 1 87 ? -0.629 8.607 3.117 1.00 96.88 87 ARG A CA 1
ATOM 672 C C . ARG A 1 87 ? -1.014 7.547 4.147 1.00 96.88 87 ARG A C 1
ATOM 674 O O . ARG A 1 87 ? -2.077 7.653 4.752 1.00 96.88 87 ARG A O 1
ATOM 681 N N . ALA A 1 88 ? -0.151 6.560 4.381 1.00 97.06 88 ALA A N 1
ATOM 682 C CA . ALA A 1 88 ? -0.390 5.525 5.383 1.00 97.06 88 ALA A CA 1
ATOM 683 C C . ALA A 1 88 ? -0.550 6.108 6.796 1.00 97.06 88 ALA A C 1
ATOM 685 O O . ALA A 1 88 ? -1.490 5.756 7.510 1.00 97.06 88 ALA A O 1
ATOM 686 N N . ARG A 1 89 ? 0.332 7.044 7.168 1.00 95.50 89 ARG A N 1
ATOM 687 C CA . ARG A 1 89 ? 0.298 7.740 8.458 1.00 95.50 89 ARG A CA 1
ATOM 688 C C . ARG A 1 89 ? -0.997 8.532 8.648 1.00 95.50 89 ARG A C 1
ATOM 690 O O . ARG A 1 89 ? -1.631 8.398 9.690 1.00 95.50 89 ARG A O 1
ATOM 697 N N . ARG A 1 90 ? -1.417 9.312 7.646 1.00 96.69 90 ARG A N 1
ATOM 698 C CA . ARG A 1 90 ? -2.665 10.096 7.703 1.00 96.69 90 ARG A CA 1
ATOM 699 C C . ARG A 1 90 ? -3.898 9.209 7.854 1.00 96.69 90 ARG A C 1
ATOM 701 O O . ARG A 1 90 ? -4.790 9.526 8.629 1.00 96.69 90 ARG A O 1
ATOM 708 N N . LEU A 1 91 ? -3.948 8.077 7.150 1.00 97.69 91 LEU A N 1
ATOM 709 C CA . LEU A 1 91 ? -5.063 7.137 7.294 1.00 97.69 91 LEU A CA 1
ATOM 710 C C . LEU A 1 91 ? -5.109 6.511 8.692 1.00 97.69 91 LEU A C 1
ATOM 712 O O . LEU A 1 91 ? -6.190 6.367 9.256 1.00 97.69 91 LEU A O 1
ATOM 716 N N . ALA A 1 92 ? -3.951 6.175 9.270 1.00 96.69 92 ALA A N 1
ATOM 717 C CA . ALA A 1 92 ? -3.883 5.710 10.652 1.00 96.69 92 ALA A CA 1
ATOM 718 C C . ALA A 1 92 ? -4.352 6.802 11.633 1.00 96.69 92 ALA A C 1
ATOM 720 O O . ALA A 1 92 ? -5.100 6.518 12.562 1.00 96.69 92 ALA A O 1
ATOM 721 N N . GLU A 1 93 ? -3.967 8.059 11.417 1.00 96.44 93 GLU A N 1
ATOM 722 C CA . GLU A 1 93 ? -4.429 9.185 12.232 1.00 96.44 93 GLU A CA 1
ATOM 723 C C . GLU A 1 93 ? -5.949 9.361 12.193 1.00 96.44 93 GLU A C 1
ATOM 725 O O . GLU A 1 93 ? -6.567 9.501 13.250 1.00 96.44 93 GLU A O 1
ATOM 730 N N . ILE A 1 94 ? -6.556 9.273 11.008 1.00 97.56 94 ILE A N 1
ATOM 731 C CA . ILE A 1 94 ? -8.014 9.313 10.856 1.00 97.56 94 ILE A CA 1
ATOM 732 C C . ILE A 1 94 ? -8.648 8.145 11.619 1.00 97.56 94 ILE A C 1
ATOM 734 O O . ILE A 1 94 ? -9.524 8.369 12.451 1.00 97.56 94 ILE A O 1
ATOM 738 N N . LEU A 1 95 ? -8.156 6.917 11.414 1.00 97.62 95 LEU A N 1
ATOM 739 C CA . LEU A 1 95 ? -8.675 5.716 12.074 1.00 97.62 95 LEU A CA 1
ATOM 740 C C . LEU A 1 95 ? -8.730 5.864 13.602 1.00 97.62 95 LEU A C 1
ATOM 742 O O . LEU A 1 95 ? -9.732 5.505 14.216 1.00 97.62 95 LEU A O 1
ATOM 746 N N . TYR A 1 96 ? -7.670 6.378 14.229 1.00 96.94 96 TYR A N 1
ATOM 747 C CA . TYR A 1 96 ? -7.619 6.479 15.692 1.00 96.94 96 TYR A CA 1
ATOM 748 C C . TYR A 1 96 ? -8.250 7.747 16.258 1.00 96.94 96 TYR A C 1
ATOM 750 O O . TYR A 1 96 ? -8.603 7.752 17.438 1.00 96.94 96 TYR A O 1
ATOM 758 N N . THR A 1 97 ? -8.454 8.772 15.432 1.00 97.00 97 THR A N 1
ATOM 759 C CA . THR A 1 97 ? -9.273 9.939 15.790 1.00 97.00 97 THR A CA 1
ATOM 760 C C . THR A 1 97 ? -10.763 9.588 15.816 1.00 97.00 97 THR A C 1
ATOM 762 O O . THR A 1 97 ? -11.508 10.146 16.619 1.00 97.00 97 THR A O 1
ATOM 765 N N . LEU A 1 98 ? -11.202 8.632 14.990 1.00 97.06 98 LEU A N 1
ATOM 766 C CA . LEU A 1 98 ? -12.592 8.177 14.974 1.00 97.06 98 LEU A CA 1
ATOM 767 C C . LEU A 1 98 ? -12.991 7.437 16.271 1.00 97.06 98 LEU A C 1
ATOM 769 O O . LEU A 1 98 ? -12.176 6.680 16.832 1.00 97.06 98 LEU A O 1
ATOM 773 N N . PRO A 1 99 ? -14.259 7.575 16.716 1.00 97.06 99 PRO A N 1
ATOM 774 C CA . PRO A 1 99 ? -14.825 6.774 17.798 1.00 97.06 99 PRO A CA 1
ATOM 775 C C . PRO A 1 99 ? -14.687 5.267 17.519 1.00 97.06 99 PRO A C 1
ATOM 777 O O . PRO A 1 99 ? -14.873 4.850 16.375 1.00 97.06 99 PRO A O 1
ATOM 780 N N . PRO A 1 100 ? -14.432 4.413 18.534 1.00 95.75 100 PRO A N 1
ATOM 781 C CA . PRO A 1 100 ? -14.193 2.978 18.331 1.00 95.75 100 PRO A CA 1
ATOM 782 C C . PRO A 1 100 ? -15.250 2.255 17.483 1.00 95.75 100 PRO A C 1
ATOM 784 O O . PRO A 1 100 ? -14.896 1.434 16.641 1.00 95.75 100 PRO A O 1
ATOM 787 N N . ARG A 1 101 ? -16.528 2.618 17.647 1.00 95.38 101 ARG A N 1
ATOM 788 C CA . ARG A 1 101 ? -17.666 2.062 16.891 1.00 95.38 101 ARG A CA 1
ATOM 789 C C . ARG A 1 101 ? -17.623 2.337 15.381 1.00 95.38 101 ARG A C 1
ATOM 791 O O . ARG A 1 101 ? -18.148 1.553 14.605 1.00 95.38 101 ARG A O 1
ATOM 798 N N . GLU A 1 102 ? -16.979 3.421 14.953 1.00 95.62 102 GLU A N 1
ATOM 799 C CA . GLU A 1 102 ? -16.923 3.842 13.543 1.00 95.62 102 GLU A CA 1
ATOM 800 C C . GLU A 1 102 ? -15.683 3.303 12.814 1.00 95.62 102 GLU A C 1
ATOM 802 O O . GLU A 1 102 ? -15.630 3.279 11.583 1.00 95.62 102 GLU A O 1
ATOM 807 N N . ARG A 1 103 ? -14.686 2.812 13.558 1.00 96.75 103 ARG A N 1
ATOM 808 C CA . ARG A 1 103 ? -13.399 2.367 13.003 1.00 96.75 103 ARG A CA 1
ATOM 809 C C . ARG A 1 103 ? -13.540 1.209 12.022 1.00 96.75 103 ARG A C 1
ATOM 811 O O . ARG A 1 103 ? -12.882 1.213 10.985 1.00 96.75 103 ARG A O 1
ATOM 818 N N . LEU A 1 104 ? -14.407 0.240 12.321 1.00 95.25 104 LEU A N 1
ATOM 819 C CA . LEU A 1 104 ? -14.645 -0.907 11.439 1.00 95.25 104 LEU A CA 1
ATOM 820 C C . LEU A 1 104 ? -15.240 -0.469 10.094 1.00 95.25 104 LEU A C 1
ATOM 822 O O . LEU A 1 104 ? -14.767 -0.914 9.050 1.00 95.25 104 LEU A O 1
ATOM 826 N N . GLY A 1 105 ? -16.214 0.44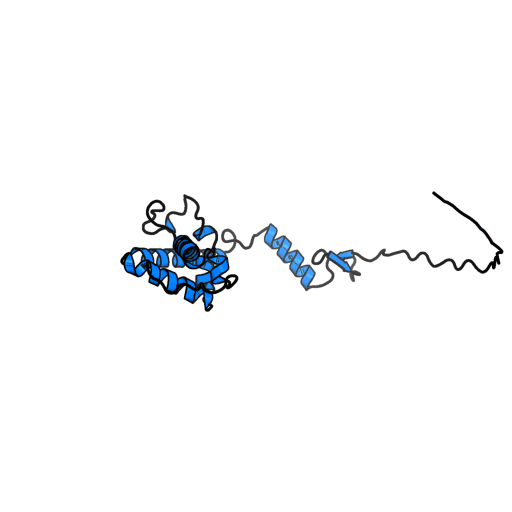8 10.107 1.00 95.94 105 GLY A N 1
ATOM 827 C CA . GLY A 1 105 ? -16.809 1.001 8.886 1.00 95.94 105 GLY A CA 1
ATOM 828 C C . GLY A 1 105 ? -15.801 1.787 8.043 1.00 95.94 105 GLY A C 1
ATOM 829 O O . GLY A 1 105 ? -15.782 1.672 6.814 1.00 95.94 105 GLY A O 1
ATOM 830 N N . PHE A 1 106 ? -14.899 2.522 8.697 1.00 98.00 106 PHE A N 1
ATOM 831 C CA . PHE A 1 106 ? -13.809 3.213 8.013 1.00 98.00 106 PHE A CA 1
ATOM 832 C C . PHE A 1 106 ? -12.845 2.233 7.327 1.00 98.00 106 PHE A C 1
ATOM 834 O O . PHE A 1 106 ? -12.570 2.380 6.138 1.00 98.00 106 PHE A O 1
ATOM 841 N N . VAL A 1 107 ? -12.376 1.196 8.034 1.00 97.56 107 VAL A N 1
ATOM 842 C CA . VAL A 1 107 ? -11.478 0.184 7.448 1.00 97.56 107 VAL A CA 1
ATOM 843 C C . VAL A 1 107 ? -12.156 -0.569 6.301 1.00 97.56 107 VAL A C 1
ATOM 845 O O . VAL A 1 107 ? -11.529 -0.745 5.256 1.00 97.56 107 VAL A O 1
ATOM 848 N N . LYS A 1 108 ? -13.440 -0.929 6.445 1.00 96.00 108 LYS A N 1
ATOM 849 C CA . LYS A 1 108 ? -14.243 -1.523 5.365 1.00 96.00 108 LYS A CA 1
ATOM 850 C C . LYS A 1 108 ? -14.209 -0.658 4.107 1.00 96.00 108 LYS A C 1
ATOM 852 O O . LYS A 1 108 ? -13.853 -1.139 3.037 1.00 96.00 108 LYS A O 1
ATOM 857 N N . THR A 1 109 ? -14.497 0.635 4.259 1.00 97.38 109 THR A N 1
ATOM 858 C CA . THR A 1 109 ? -14.508 1.594 3.145 1.00 97.38 109 THR A CA 1
ATOM 859 C C . THR A 1 109 ? -13.163 1.627 2.416 1.00 97.38 109 THR A C 1
ATOM 861 O O . THR A 1 109 ? -13.127 1.670 1.187 1.00 97.38 109 THR A O 1
ATOM 864 N N . LEU A 1 110 ? -12.045 1.558 3.147 1.00 97.81 110 LEU A N 1
ATOM 865 C CA . LEU A 1 110 ? -10.714 1.526 2.537 1.00 97.81 110 LEU A CA 1
ATOM 866 C C . LEU A 1 110 ? -10.460 0.235 1.750 1.00 97.81 110 LEU A C 1
ATOM 868 O O . LEU A 1 110 ? -9.898 0.283 0.655 1.00 97.81 110 LEU A O 1
ATOM 872 N N . VAL A 1 111 ? -10.858 -0.916 2.295 1.00 96.75 111 VAL A N 1
ATOM 873 C CA . VAL A 1 111 ? -10.719 -2.208 1.607 1.00 96.75 111 VAL A CA 1
ATOM 874 C C . VAL A 1 111 ? -11.570 -2.225 0.336 1.00 96.75 111 VAL A C 1
ATOM 876 O O . VAL A 1 111 ? -11.058 -2.584 -0.726 1.00 96.75 111 VAL A O 1
ATOM 879 N N . ASP A 1 112 ? -12.813 -1.752 0.410 1.00 95.50 112 ASP A N 1
ATOM 880 C CA . ASP A 1 112 ? -13.725 -1.666 -0.733 1.00 95.50 112 ASP A CA 1
ATOM 881 C C . ASP A 1 112 ? -13.157 -0.753 -1.831 1.00 95.50 112 ASP A C 1
ATOM 883 O O . ASP A 1 112 ? -13.055 -1.155 -2.988 1.00 95.50 112 ASP A O 1
ATOM 887 N N . GLN A 1 113 ? -12.677 0.446 -1.480 1.00 96.94 113 GLN A N 1
ATOM 888 C CA . GLN A 1 113 ? -12.026 1.362 -2.429 1.00 96.94 113 GLN A CA 1
ATOM 889 C C . GLN A 1 113 ? -10.797 0.732 -3.099 1.00 96.94 113 GLN A C 1
ATOM 891 O O . GLN A 1 113 ? -10.589 0.864 -4.313 1.00 96.94 113 GLN A O 1
ATOM 896 N N . ALA A 1 114 ? -9.979 0.022 -2.321 1.00 96.88 114 ALA A N 1
ATOM 897 C CA . ALA A 1 114 ? -8.799 -0.653 -2.835 1.00 96.88 114 ALA A CA 1
ATOM 898 C C . ALA A 1 114 ? -9.166 -1.802 -3.790 1.00 96.88 114 ALA A C 1
ATOM 900 O O . ALA A 1 114 ? -8.448 -2.015 -4.774 1.00 96.88 114 ALA A O 1
ATOM 901 N N . ARG A 1 115 ? -10.277 -2.511 -3.543 1.00 95.06 115 ARG A N 1
ATOM 902 C CA . ARG A 1 115 ? -10.824 -3.553 -4.430 1.00 95.06 115 ARG A CA 1
ATOM 903 C C . ARG A 1 115 ? -11.382 -2.963 -5.721 1.00 95.06 115 ARG A C 1
ATOM 905 O O . ARG A 1 115 ? -10.984 -3.411 -6.794 1.00 95.06 115 ARG A O 1
ATOM 912 N N . THR A 1 116 ? -12.203 -1.917 -5.623 1.00 95.31 116 THR A N 1
ATOM 913 C CA . THR A 1 116 ? -12.846 -1.246 -6.769 1.00 95.31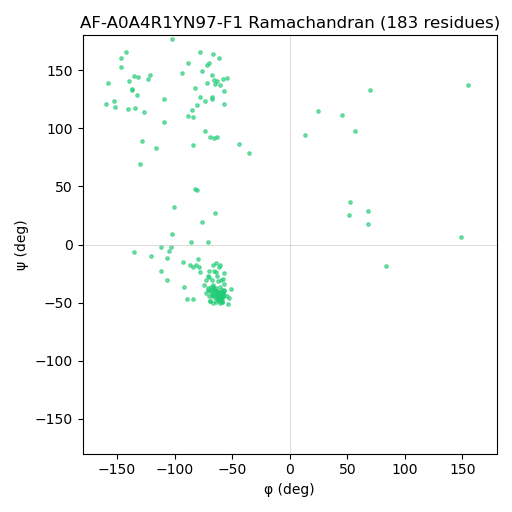 116 THR A CA 1
ATOM 914 C C . THR A 1 116 ? -11.836 -0.683 -7.767 1.00 95.31 116 THR A C 1
ATOM 916 O O . THR A 1 116 ? -12.106 -0.660 -8.964 1.00 95.31 116 THR A O 1
ATOM 919 N N . GLY A 1 117 ? -10.647 -0.272 -7.310 1.00 93.75 117 GLY A N 1
ATOM 920 C CA . GLY A 1 117 ? -9.562 0.087 -8.225 1.00 93.75 117 GLY A CA 1
ATOM 921 C C . GLY A 1 117 ? -8.603 1.175 -7.757 1.00 93.75 117 GLY A C 1
ATOM 922 O O . GLY A 1 117 ? -7.741 1.561 -8.547 1.00 93.75 117 GLY A O 1
ATOM 923 N N . ASP A 1 118 ? -8.689 1.676 -6.516 1.00 96.44 118 ASP A N 1
ATOM 924 C CA . ASP A 1 118 ? -7.679 2.620 -6.017 1.00 96.44 118 ASP A CA 1
ATOM 925 C C . ASP A 1 118 ? -6.336 1.897 -5.826 1.00 96.44 118 ASP A C 1
ATOM 927 O O . ASP A 1 118 ? -6.032 1.325 -4.776 1.00 96.44 118 ASP A O 1
ATOM 931 N N . GLY A 1 119 ? -5.509 1.938 -6.874 1.00 95.69 119 GLY A N 1
ATOM 932 C CA . GLY A 1 119 ? -4.189 1.320 -6.897 1.00 95.69 119 GLY A CA 1
ATOM 933 C C . GLY A 1 119 ? -3.233 1.901 -5.855 1.00 95.69 119 GLY A C 1
ATOM 934 O O . GLY A 1 119 ? -2.409 1.163 -5.318 1.00 95.69 119 GLY A O 1
ATOM 935 N N . LYS A 1 120 ? -3.362 3.191 -5.513 1.00 95.56 120 LYS A N 1
ATOM 936 C CA . LYS A 1 120 ? -2.516 3.823 -4.489 1.00 95.56 120 LYS A CA 1
ATOM 937 C C . LYS A 1 120 ? -2.908 3.340 -3.099 1.00 95.56 120 LYS A C 1
ATOM 939 O O . LYS A 1 120 ? -2.038 3.054 -2.283 1.00 95.56 120 LYS A O 1
ATOM 944 N N . LEU A 1 121 ? -4.207 3.230 -2.823 1.00 96.88 121 LEU A N 1
ATOM 945 C CA . LEU A 1 121 ? -4.680 2.685 -1.553 1.00 96.88 121 LEU A CA 1
ATOM 946 C C . LEU A 1 121 ? -4.331 1.202 -1.425 1.00 96.88 121 LEU A C 1
ATOM 948 O O . LEU A 1 121 ? -3.804 0.781 -0.400 1.00 96.88 121 LEU A O 1
ATOM 952 N N . ARG A 1 122 ? -4.522 0.432 -2.498 1.00 97.06 122 ARG A N 1
ATOM 953 C CA . ARG A 1 122 ? -4.074 -0.960 -2.588 1.00 97.06 122 ARG A CA 1
ATOM 954 C C . ARG A 1 122 ? -2.584 -1.098 -2.292 1.00 97.06 122 ARG A C 1
ATOM 956 O O . ARG A 1 122 ? -2.196 -1.992 -1.542 1.00 97.06 122 ARG A O 1
ATOM 963 N N . GLU A 1 123 ? -1.748 -0.219 -2.838 1.00 96.94 123 GLU A N 1
ATOM 964 C CA . GLU A 1 123 ? -0.316 -0.202 -2.539 1.00 96.94 123 GLU A CA 1
ATOM 965 C C . GLU A 1 123 ? -0.055 0.062 -1.050 1.00 96.94 123 GLU A C 1
ATOM 967 O O . GLU A 1 123 ? 0.710 -0.681 -0.443 1.00 96.94 123 GLU A O 1
ATOM 972 N N . VAL A 1 124 ? -0.731 1.041 -0.435 1.00 97.62 124 VAL A N 1
ATOM 973 C CA . VAL A 1 124 ? -0.607 1.335 1.007 1.00 97.62 124 VAL A CA 1
ATOM 974 C C . VAL A 1 124 ? -0.978 0.123 1.865 1.00 97.62 124 VAL A C 1
ATOM 976 O O . VAL A 1 124 ? -0.214 -0.253 2.753 1.00 97.62 124 VAL A O 1
ATOM 979 N N . LEU A 1 125 ? -2.126 -0.506 1.597 1.00 97.50 125 LEU A N 1
ATOM 980 C CA . LEU A 1 125 ? -2.641 -1.612 2.410 1.00 97.50 125 LEU A CA 1
ATOM 981 C C . LEU A 1 125 ? -1.828 -2.905 2.247 1.00 97.50 125 LEU A C 1
ATOM 983 O O . LEU A 1 125 ? -1.771 -3.713 3.167 1.00 97.50 125 LEU A O 1
ATOM 987 N N . THR A 1 126 ? -1.180 -3.105 1.096 1.00 97.31 126 THR A N 1
ATOM 988 C CA . THR A 1 126 ? -0.425 -4.336 0.796 1.00 97.31 126 THR A CA 1
ATOM 989 C C . THR A 1 126 ? 1.091 -4.183 0.926 1.00 97.31 126 THR A C 1
ATOM 991 O O . THR A 1 126 ? 1.830 -5.157 0.740 1.00 97.31 126 THR A O 1
ATOM 994 N N . ASN A 1 127 ? 1.588 -2.983 1.245 1.00 96.06 127 ASN A N 1
ATOM 995 C CA . ASN A 1 127 ? 3.018 -2.751 1.381 1.00 96.06 127 ASN A CA 1
ATOM 996 C C . ASN A 1 127 ? 3.586 -3.496 2.597 1.00 96.06 127 ASN A C 1
ATOM 998 O O . ASN A 1 127 ? 3.150 -3.305 3.733 1.00 96.06 127 ASN A O 1
ATOM 1002 N N . ARG A 1 128 ? 4.634 -4.292 2.364 1.00 94.19 128 ARG A N 1
ATOM 1003 C CA . ARG A 1 128 ? 5.301 -5.081 3.406 1.00 94.19 128 ARG A CA 1
ATOM 1004 C C . ARG A 1 128 ? 5.826 -4.229 4.566 1.00 94.19 128 ARG A C 1
ATOM 1006 O O . ARG A 1 128 ? 5.699 -4.666 5.702 1.00 94.19 128 ARG A O 1
ATOM 1013 N N . PHE A 1 129 ? 6.380 -3.047 4.300 1.00 92.19 129 PHE A N 1
ATOM 1014 C CA . PHE A 1 129 ? 6.943 -2.172 5.337 1.00 92.19 129 PHE A CA 1
ATOM 1015 C C . PHE A 1 129 ? 5.870 -1.549 6.233 1.00 92.19 129 PHE A C 1
ATOM 1017 O O . PHE A 1 129 ? 6.162 -1.172 7.358 1.00 92.19 129 PHE A O 1
ATOM 1024 N N . ILE A 1 130 ? 4.626 -1.452 5.754 1.00 95.19 130 ILE A N 1
ATOM 1025 C CA . ILE A 1 130 ? 3.507 -0.920 6.541 1.00 95.19 130 ILE A CA 1
ATOM 1026 C C . ILE A 1 130 ? 2.790 -2.062 7.273 1.00 95.19 130 ILE A C 1
ATOM 1028 O O . ILE A 1 130 ? 2.372 -1.886 8.414 1.00 95.19 130 ILE A O 1
ATOM 1032 N N . LEU A 1 131 ? 2.675 -3.241 6.650 1.00 95.31 131 LEU A N 1
ATOM 1033 C CA . LEU A 1 131 ? 2.097 -4.443 7.268 1.00 95.31 131 LEU A CA 1
ATOM 1034 C C . LEU A 1 131 ? 2.972 -5.022 8.382 1.00 95.31 131 LEU A C 1
ATOM 1036 O O . LEU A 1 131 ? 2.469 -5.497 9.397 1.00 95.31 131 LEU A O 1
ATOM 1040 N N . ARG A 1 132 ? 4.287 -5.019 8.171 1.00 92.88 132 ARG A N 1
ATOM 1041 C CA . ARG A 1 132 ? 5.289 -5.539 9.104 1.00 92.88 132 ARG A CA 1
ATOM 1042 C C . ARG A 1 132 ? 6.372 -4.477 9.300 1.00 92.88 132 ARG A C 1
ATOM 1044 O O . ARG A 1 132 ? 7.475 -4.647 8.780 1.00 92.88 132 ARG A O 1
ATOM 1051 N N . PRO A 1 133 ? 6.030 -3.362 9.966 1.00 90.00 133 PRO A N 1
ATOM 1052 C CA . PRO A 1 133 ? 6.985 -2.302 10.240 1.00 90.00 133 PRO A CA 1
ATOM 1053 C C . PRO A 1 133 ? 8.064 -2.812 11.191 1.00 90.00 133 PRO A C 1
ATOM 1055 O O . PRO A 1 133 ? 7.790 -3.572 12.124 1.00 90.00 133 PRO A O 1
ATOM 1058 N N . GLU A 1 134 ? 9.294 -2.383 10.947 1.00 85.75 134 GLU A N 1
ATOM 1059 C CA . GLU A 1 134 ? 10.393 -2.595 11.882 1.00 85.75 134 GLU A CA 1
ATOM 1060 C C . GLU A 1 134 ? 10.184 -1.722 13.135 1.00 85.75 134 GLU A C 1
ATOM 1062 O O . GLU A 1 134 ? 9.457 -0.723 13.120 1.00 85.75 134 GLU A O 1
ATOM 1067 N N . THR A 1 135 ? 10.785 -2.116 14.259 1.00 73.81 135 THR A N 1
ATOM 1068 C CA . THR A 1 135 ? 10.584 -1.469 15.572 1.00 73.81 135 THR A CA 1
ATOM 1069 C C . THR A 1 135 ? 11.015 0.002 15.624 1.00 73.81 135 THR A C 1
ATOM 1071 O O . THR A 1 135 ? 10.599 0.745 16.516 1.00 73.81 135 THR A O 1
ATOM 1074 N N . ASP A 1 136 ? 11.854 0.427 14.687 1.00 80.94 136 ASP A N 1
ATOM 1075 C CA . ASP A 1 136 ? 12.356 1.789 14.521 1.00 80.94 136 ASP A CA 1
ATOM 1076 C C . ASP A 1 136 ? 11.394 2.699 13.729 1.00 80.94 136 ASP A C 1
ATOM 1078 O O . ASP A 1 136 ? 11.433 3.922 13.887 1.00 80.94 136 ASP A O 1
ATOM 1082 N N . MET A 1 137 ? 10.450 2.139 12.964 1.00 85.56 137 MET A N 1
ATOM 1083 C CA . MET A 1 137 ? 9.501 2.878 12.118 1.00 85.56 137 MET A CA 1
ATOM 1084 C C . MET A 1 137 ? 8.304 3.449 12.897 1.00 85.56 137 MET A C 1
ATOM 1086 O O . MET A 1 137 ? 7.148 3.354 12.478 1.00 85.56 137 MET A O 1
ATOM 1090 N N . ARG A 1 138 ? 8.570 4.091 14.040 1.00 89.50 138 ARG A N 1
ATOM 1091 C CA . ARG A 1 138 ? 7.535 4.653 14.928 1.00 89.50 138 ARG A CA 1
ATOM 1092 C C . ARG A 1 138 ? 6.625 5.649 14.215 1.00 89.50 138 ARG A C 1
ATOM 1094 O O . ARG A 1 138 ? 5.436 5.692 14.501 1.00 89.50 138 ARG A O 1
ATOM 1101 N N . SER A 1 139 ? 7.154 6.407 13.259 1.00 88.94 139 SER A N 1
ATOM 1102 C CA . SER A 1 139 ? 6.422 7.440 12.513 1.00 88.94 139 SER A CA 1
ATOM 1103 C C . SER A 1 139 ? 5.218 6.927 11.712 1.00 88.94 139 SER A C 1
ATOM 1105 O O . SER A 1 139 ? 4.361 7.731 11.349 1.00 88.94 139 SER A O 1
ATOM 1107 N N . LEU A 1 140 ? 5.133 5.619 11.446 1.00 91.19 140 LEU A N 1
ATOM 1108 C CA . LEU A 1 140 ? 3.996 4.996 10.756 1.00 91.19 140 LEU A CA 1
ATOM 1109 C C . LEU A 1 140 ? 2.788 4.773 11.666 1.00 91.19 140 LEU A C 1
ATOM 1111 O O . LEU A 1 140 ? 1.670 4.596 11.183 1.00 91.19 140 LEU A O 1
ATOM 1115 N N . PHE A 1 141 ? 3.013 4.772 12.975 1.00 93.38 141 PHE A N 1
ATOM 1116 C CA . PHE A 1 141 ? 1.986 4.546 13.973 1.00 93.38 141 PHE A CA 1
ATOM 1117 C C . PHE A 1 141 ? 1.405 5.870 14.449 1.00 93.38 141 PHE A C 1
ATOM 1119 O O . PHE A 1 141 ? 2.110 6.878 14.572 1.00 93.38 141 PHE A O 1
ATOM 1126 N N . HIS A 1 142 ? 0.118 5.862 14.787 1.00 92.44 142 HIS A N 1
ATOM 1127 C CA . HIS A 1 142 ? -0.504 7.021 15.411 1.00 92.44 142 HIS A CA 1
ATOM 1128 C C . HIS A 1 142 ? 0.244 7.393 16.701 1.00 92.44 142 HIS A C 1
ATOM 1130 O O . HIS A 1 142 ? 0.598 6.527 17.506 1.00 92.44 142 HIS A O 1
ATOM 1136 N N . ARG A 1 143 ? 0.559 8.688 16.855 1.00 91.62 143 ARG A N 1
ATOM 1137 C CA . ARG A 1 143 ? 1.371 9.241 17.961 1.00 91.62 143 ARG A CA 1
ATOM 1138 C C . ARG A 1 143 ? 2.717 8.535 18.179 1.00 91.62 143 ARG A C 1
ATOM 1140 O O . ARG A 1 143 ? 3.234 8.522 19.293 1.00 91.62 143 ARG A O 1
ATOM 1147 N N . GLY A 1 144 ? 3.281 7.897 17.154 1.00 90.44 144 GLY A N 1
ATOM 1148 C CA . GLY A 1 144 ? 4.576 7.231 17.284 1.00 90.44 144 GLY A CA 1
ATOM 1149 C C . GLY A 1 144 ? 4.578 5.998 18.197 1.00 90.44 144 GLY A C 1
ATOM 1150 O O . GLY A 1 144 ? 5.642 5.615 18.682 1.00 90.44 144 GLY A O 1
ATOM 1151 N N . SER A 1 145 ? 3.406 5.418 18.490 1.00 91.19 145 SER A N 1
ATOM 1152 C CA . SER A 1 145 ? 3.221 4.459 19.588 1.00 91.19 145 SER A CA 1
ATOM 1153 C C . SER A 1 145 ? 2.819 3.059 19.090 1.00 91.19 145 SER A C 1
ATOM 1155 O O . SER A 1 145 ? 1.639 2.709 19.135 1.00 91.19 145 SER A O 1
ATOM 1157 N N . PRO A 1 146 ? 3.788 2.220 18.666 1.00 90.88 146 PRO A N 1
ATOM 1158 C CA . PRO A 1 146 ? 3.521 0.884 18.116 1.00 90.88 146 PRO A CA 1
ATOM 1159 C C . PRO A 1 146 ? 2.943 -0.119 19.122 1.00 90.88 146 PRO A C 1
ATOM 1161 O O . PRO A 1 146 ? 2.407 -1.146 18.728 1.00 90.88 146 PRO A O 1
ATOM 1164 N N . ARG A 1 147 ? 3.061 0.150 20.430 1.00 89.25 147 ARG A N 1
ATOM 1165 C CA . ARG A 1 147 ? 2.491 -0.706 21.485 1.00 89.25 147 ARG A CA 1
ATOM 1166 C C . ARG A 1 147 ? 0.986 -0.519 21.672 1.00 89.25 147 ARG A C 1
ATOM 1168 O O . ARG A 1 147 ? 0.338 -1.403 22.213 1.00 89.25 147 ARG A O 1
ATOM 1175 N N . SER A 1 148 ? 0.454 0.637 21.283 1.00 90.69 148 SER A N 1
ATOM 1176 C CA . SER A 1 148 ? -0.941 1.017 21.546 1.00 90.69 148 SER A CA 1
ATOM 1177 C C . SER A 1 148 ? -1.780 1.085 20.277 1.00 90.69 148 SER A C 1
ATOM 1179 O O . SER A 1 148 ? -3.001 0.989 20.346 1.00 90.69 148 SER A O 1
ATOM 1181 N N . TYR A 1 149 ? -1.135 1.264 19.125 1.00 93.75 149 TYR A N 1
ATOM 1182 C CA . TYR A 1 149 ? -1.798 1.451 17.845 1.00 93.75 149 TYR A CA 1
ATOM 1183 C C . TYR A 1 149 ? -1.171 0.539 16.798 1.00 93.75 149 TYR A C 1
ATOM 1185 O O . TYR A 1 149 ? 0.040 0.345 16.778 1.00 93.75 149 TYR A O 1
ATOM 1193 N N . LEU A 1 150 ? -2.006 0.029 15.900 1.00 94.50 150 LEU A N 1
ATOM 1194 C CA . LEU A 1 150 ? -1.604 -0.658 14.675 1.00 94.50 150 LEU A CA 1
ATOM 1195 C C . LEU A 1 150 ? -1.419 0.344 13.533 1.00 94.50 150 LEU A C 1
ATOM 1197 O O . LEU A 1 150 ? -2.051 1.404 13.524 1.00 94.50 150 LEU A O 1
ATOM 1201 N N . THR A 1 151 ? -0.616 -0.000 12.529 1.00 96.88 151 THR A N 1
ATOM 1202 C CA . THR A 1 151 ? -0.625 0.743 11.260 1.00 96.88 151 THR A CA 1
ATOM 1203 C C . THR A 1 151 ? -1.957 0.550 10.531 1.00 96.88 151 THR A C 1
ATOM 1205 O O . THR A 1 151 ? -2.708 -0.390 10.805 1.00 96.88 151 THR A O 1
ATOM 1208 N N . ILE A 1 152 ? -2.245 1.406 9.546 1.00 97.75 152 ILE A N 1
ATOM 1209 C CA . ILE A 1 152 ? -3.464 1.253 8.744 1.00 97.75 152 ILE A CA 1
ATOM 1210 C C . ILE A 1 152 ? -3.512 -0.089 8.000 1.00 97.75 152 ILE A C 1
ATOM 1212 O O . ILE A 1 152 ? -4.5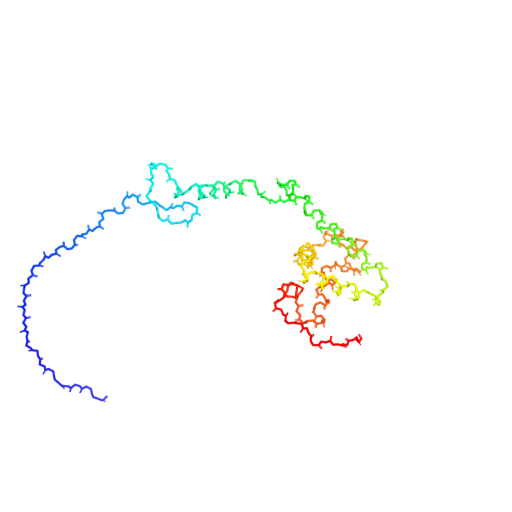71 -0.702 7.896 1.00 97.75 152 ILE A O 1
ATOM 1216 N N . ALA A 1 153 ? -2.365 -0.577 7.520 1.00 97.62 153 ALA A N 1
ATOM 1217 C CA . ALA A 1 153 ? -2.295 -1.846 6.809 1.00 97.62 153 ALA A CA 1
ATOM 1218 C C . ALA A 1 153 ? -2.504 -3.036 7.755 1.00 97.62 153 ALA A C 1
ATOM 1220 O O . ALA A 1 153 ? -3.201 -3.980 7.397 1.00 97.62 153 ALA A O 1
ATOM 1221 N N . GLN A 1 154 ? -1.955 -2.979 8.974 1.00 97.31 154 GLN A N 1
ATOM 1222 C CA . GLN A 1 154 ? -2.209 -3.985 10.008 1.00 97.31 154 GLN A CA 1
ATOM 1223 C C . GLN A 1 154 ? -3.690 -4.022 10.396 1.00 97.31 154 GLN A C 1
ATOM 1225 O O . GLN A 1 154 ? -4.283 -5.094 10.394 1.00 97.31 154 GLN A O 1
ATOM 1230 N N . ALA A 1 155 ? -4.310 -2.861 10.635 1.00 97.25 155 ALA A N 1
ATOM 1231 C CA . ALA A 1 155 ? -5.739 -2.774 10.935 1.00 97.25 155 ALA A CA 1
ATOM 1232 C C . ALA A 1 155 ? -6.611 -3.335 9.795 1.00 97.25 155 ALA A C 1
ATOM 1234 O O . ALA A 1 155 ? -7.564 -4.069 10.048 1.00 97.25 155 ALA A O 1
ATOM 1235 N N . ALA A 1 156 ? -6.263 -3.042 8.537 1.00 97.69 156 ALA A N 1
ATOM 1236 C CA . ALA A 1 156 ? -6.941 -3.612 7.374 1.00 97.69 156 ALA A CA 1
ATOM 1237 C C . ALA A 1 156 ? -6.737 -5.127 7.251 1.00 97.69 156 ALA A C 1
ATOM 1239 O O . ALA A 1 156 ? -7.663 -5.839 6.873 1.00 97.69 156 ALA A O 1
ATOM 1240 N N . ASN A 1 157 ? -5.552 -5.634 7.587 1.00 97.69 157 ASN A N 1
ATOM 1241 C CA . ASN A 1 157 ? -5.278 -7.065 7.584 1.00 97.69 157 ASN A CA 1
ATOM 1242 C C . ASN A 1 157 ? -6.073 -7.802 8.669 1.00 97.69 157 ASN A C 1
ATOM 1244 O O . ASN A 1 157 ? -6.683 -8.814 8.355 1.00 97.69 157 ASN A O 1
ATOM 1248 N N . GLU A 1 158 ? -6.137 -7.275 9.894 1.00 96.81 158 GLU A N 1
ATOM 1249 C CA . GLU A 1 158 ? -6.993 -7.817 10.964 1.00 96.81 158 GLU A CA 1
ATOM 1250 C C . GLU A 1 158 ? -8.473 -7.823 10.558 1.00 96.81 158 GLU A C 1
ATOM 1252 O O . GLU A 1 158 ? -9.181 -8.807 10.759 1.00 96.81 158 GLU A O 1
ATOM 1257 N N . TYR A 1 159 ? -8.935 -6.748 9.912 1.00 96.00 159 TYR A N 1
ATOM 1258 C CA . TYR A 1 159 ? -10.283 -6.685 9.353 1.00 96.00 159 TYR A CA 1
ATOM 1259 C C . TYR A 1 159 ? -10.517 -7.790 8.308 1.00 96.00 159 TYR A C 1
ATOM 1261 O O . TYR A 1 159 ? -11.510 -8.511 8.381 1.00 96.00 159 TYR A O 1
ATOM 1269 N N . CYS A 1 160 ? -9.589 -7.979 7.367 1.00 95.50 160 CYS A N 1
ATOM 1270 C CA . CYS A 1 160 ? -9.703 -9.029 6.352 1.00 95.50 160 CYS A CA 1
ATOM 1271 C C . CYS A 1 160 ? -9.685 -10.434 6.971 1.00 95.50 160 CYS A C 1
ATOM 1273 O O . CYS A 1 160 ? -10.492 -11.274 6.583 1.00 95.50 160 CYS A O 1
ATOM 1275 N N . TRP A 1 161 ? -8.856 -10.685 7.986 1.00 95.19 161 TRP A N 1
ATOM 1276 C CA . TRP A 1 161 ? -8.880 -11.959 8.707 1.00 95.19 161 TRP A CA 1
ATOM 1277 C C . TRP A 1 161 ? -10.215 -12.196 9.410 1.00 95.19 161 TRP A C 1
ATOM 1279 O O . TRP A 1 161 ? -10.758 -13.292 9.318 1.00 95.19 161 TRP A O 1
ATOM 1289 N N . ARG A 1 162 ? -10.788 -11.168 10.044 1.00 93.88 162 ARG A N 1
ATOM 1290 C CA . ARG A 1 162 ? -12.066 -11.289 10.757 1.00 93.88 162 ARG A CA 1
ATOM 1291 C C . ARG A 1 162 ? -13.247 -11.616 9.838 1.00 93.88 162 ARG A C 1
ATOM 1293 O O . ARG A 1 162 ? -14.106 -12.389 10.242 1.00 93.88 162 ARG A O 1
ATOM 1300 N N . PHE A 1 163 ? -13.313 -11.020 8.646 1.00 92.44 163 PHE A N 1
ATOM 1301 C CA . PHE A 1 163 ? -14.498 -11.119 7.777 1.00 92.44 163 PHE A CA 1
ATOM 1302 C C . PHE A 1 163 ? -14.317 -12.032 6.557 1.00 92.44 163 PHE A C 1
ATOM 1304 O O . PHE A 1 163 ? -15.281 -12.652 6.127 1.00 92.44 163 PHE A O 1
ATOM 1311 N N . TRP A 1 164 ? -13.103 -12.145 6.011 1.00 91.94 164 TRP A N 1
ATOM 1312 C CA . TRP A 1 164 ? -12.784 -13.001 4.855 1.00 91.94 164 TRP A CA 1
ATOM 1313 C C . TRP A 1 164 ? -11.999 -14.259 5.226 1.00 91.94 164 TRP A C 1
ATOM 1315 O O . TRP A 1 164 ? -11.813 -15.118 4.368 1.00 91.94 164 TRP A O 1
ATOM 1325 N N . ASN A 1 165 ? -11.484 -14.355 6.458 1.00 93.56 165 ASN A N 1
ATOM 1326 C CA . ASN A 1 165 ? -10.518 -15.384 6.849 1.00 93.56 165 ASN A CA 1
ATOM 1327 C C . ASN A 1 165 ? -9.301 -15.446 5.897 1.00 93.56 165 ASN A C 1
ATOM 1329 O O . ASN A 1 165 ? -8.798 -16.517 5.557 1.00 93.56 165 ASN A O 1
ATOM 1333 N N . ALA A 1 166 ? -8.858 -14.278 5.420 1.00 94.25 166 ALA A N 1
ATOM 1334 C CA . ALA A 1 166 ? -7.766 -14.146 4.465 1.00 94.25 166 ALA A CA 1
ATOM 1335 C C . ALA A 1 166 ? -6.963 -12.863 4.697 1.00 94.25 166 ALA A C 1
ATOM 1337 O O . ALA A 1 166 ? -7.433 -11.895 5.296 1.00 94.25 166 ALA A O 1
ATOM 1338 N N . ASP A 1 167 ? -5.739 -12.840 4.175 1.00 95.81 167 ASP A N 1
ATOM 1339 C CA . ASP A 1 167 ? -4.880 -11.668 4.248 1.00 95.81 167 ASP A CA 1
ATOM 1340 C C . ASP A 1 167 ? -5.364 -10.537 3.322 1.00 95.81 167 ASP A C 1
ATOM 1342 O O . ASP A 1 167 ? -5.983 -10.758 2.276 1.00 95.81 167 ASP A O 1
ATOM 1346 N N . VAL A 1 168 ? -5.017 -9.296 3.677 1.00 96.50 168 VAL A N 1
ATOM 1347 C CA . VAL A 1 168 ? -5.455 -8.104 2.928 1.00 96.50 168 VAL A CA 1
ATOM 1348 C C . VAL A 1 168 ? -5.029 -8.118 1.459 1.00 96.50 168 VAL A C 1
ATOM 1350 O O . VAL A 1 168 ? -5.720 -7.556 0.611 1.00 96.50 168 VAL A O 1
ATOM 1353 N N . ARG A 1 169 ? -3.907 -8.762 1.112 1.00 96.56 169 ARG A N 1
ATOM 1354 C CA . ARG A 1 169 ? -3.462 -8.847 -0.282 1.00 96.56 169 ARG A CA 1
ATOM 1355 C C . ARG A 1 169 ? -4.423 -9.738 -1.060 1.00 96.56 169 ARG A C 1
ATOM 1357 O O . ARG A 1 169 ? -4.904 -9.316 -2.107 1.00 96.56 169 ARG A O 1
ATOM 1364 N N . SER A 1 170 ? -4.746 -10.917 -0.546 1.00 95.44 170 SER A N 1
ATOM 1365 C CA . SER A 1 170 ? -5.678 -11.833 -1.207 1.00 95.44 170 SER A CA 1
ATOM 1366 C C . SER A 1 170 ? -7.058 -11.207 -1.422 1.00 95.44 170 SER A C 1
ATOM 1368 O O . SER A 1 170 ? -7.604 -11.295 -2.522 1.00 95.44 170 SER A O 1
ATOM 1370 N N . VAL A 1 171 ? -7.569 -10.468 -0.432 1.00 94.44 171 VAL A N 1
ATOM 1371 C CA . VAL A 1 171 ? -8.858 -9.762 -0.537 1.00 94.44 171 VAL A CA 1
ATOM 1372 C C . VAL A 1 171 ? -8.808 -8.627 -1.565 1.00 94.44 171 VAL A C 1
ATOM 1374 O O . VAL A 1 171 ? -9.648 -8.555 -2.461 1.00 94.44 171 VAL A O 1
ATOM 1377 N N . VAL A 1 172 ? -7.809 -7.742 -1.486 1.00 95.50 172 VAL A N 1
ATOM 1378 C CA . VAL A 1 172 ? -7.749 -6.546 -2.345 1.00 95.50 172 VAL A CA 1
ATOM 1379 C C . VAL A 1 172 ? -7.449 -6.883 -3.813 1.00 95.50 172 VAL A C 1
ATOM 1381 O O . VAL A 1 172 ? -7.875 -6.157 -4.712 1.00 95.50 172 VAL A O 1
ATOM 1384 N N . TYR A 1 173 ? -6.741 -7.985 -4.078 1.00 94.94 173 TYR A N 1
ATOM 1385 C CA . TYR A 1 173 ? -6.519 -8.487 -5.439 1.00 94.94 173 TYR A CA 1
ATOM 1386 C C . TYR A 1 173 ? -7.652 -9.391 -5.956 1.00 94.94 173 TYR A C 1
ATOM 1388 O O . TYR A 1 173 ? -7.553 -9.864 -7.086 1.00 94.94 173 TYR A O 1
ATOM 1396 N N . GLY A 1 174 ? -8.719 -9.608 -5.177 1.00 91.88 174 GLY A N 1
ATOM 1397 C CA . GLY A 1 174 ? -9.873 -10.411 -5.596 1.00 91.88 174 GLY A CA 1
ATOM 1398 C C . GLY A 1 174 ? -9.561 -11.900 -5.754 1.00 91.88 174 GLY A C 1
ATOM 1399 O O . GLY A 1 174 ? -10.173 -12.567 -6.580 1.00 91.88 174 GLY A O 1
ATOM 1400 N N . LEU A 1 175 ? -8.587 -12.414 -4.998 1.00 92.12 175 LEU A N 1
ATOM 1401 C CA . LEU A 1 175 ? -8.219 -13.835 -5.008 1.00 92.12 175 LEU A CA 1
ATOM 1402 C C . LEU A 1 175 ? -9.168 -14.694 -4.160 1.00 92.12 175 LEU A C 1
ATOM 1404 O O . LEU A 1 175 ? -9.121 -15.917 -4.241 1.00 92.12 175 LEU A O 1
ATOM 1408 N N . VAL A 1 176 ? -10.002 -14.053 -3.340 1.00 91.06 176 VAL A N 1
ATOM 1409 C CA . VAL A 1 176 ? -10.991 -14.686 -2.462 1.00 91.06 176 VAL A CA 1
ATOM 1410 C C . VAL A 1 176 ? -12.362 -14.124 -2.813 1.00 91.06 176 VAL A C 1
ATOM 1412 O O . VAL A 1 176 ? -12.484 -12.936 -3.133 1.00 91.06 176 VAL A O 1
ATOM 1415 N N . SER A 1 177 ? -13.385 -14.976 -2.772 1.00 86.00 177 SER A N 1
ATOM 1416 C CA . SER A 1 177 ? -14.772 -14.566 -2.970 1.00 86.00 177 SER A CA 1
ATOM 1417 C C . SER A 1 177 ? -15.220 -13.572 -1.898 1.00 86.00 177 SER A C 1
ATOM 1419 O O . SER A 1 177 ? -14.613 -13.430 -0.833 1.00 86.00 177 SER A O 1
ATOM 1421 N N . GLU A 1 178 ? -16.285 -12.833 -2.196 1.00 81.56 178 GLU A N 1
ATOM 1422 C CA . GLU A 1 178 ? -16.957 -12.037 -1.176 1.00 81.56 178 GLU A CA 1
ATOM 1423 C C . GLU A 1 178 ? -17.472 -12.969 -0.066 1.00 81.56 178 GLU A C 1
ATOM 1425 O O . GLU A 1 178 ? -17.924 -14.073 -0.380 1.00 81.56 178 GLU A O 1
ATOM 1430 N N . PRO A 1 179 ? -17.314 -12.603 1.216 1.00 78.06 179 PRO A N 1
ATOM 1431 C CA . PRO A 1 179 ? -17.744 -13.457 2.297 1.00 78.06 179 PRO A CA 1
ATOM 1432 C C . PRO A 1 179 ? -19.267 -13.360 2.392 1.00 78.06 179 PRO A C 1
ATOM 1434 O O . PRO A 1 179 ? -19.858 -12.322 2.099 1.00 78.06 179 PRO A O 1
ATOM 1437 N N . GLU A 1 180 ? -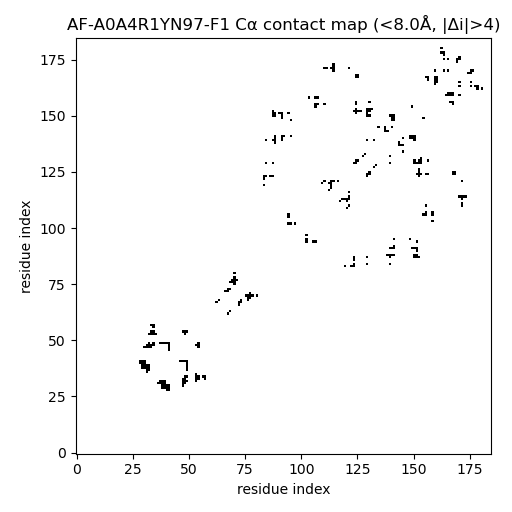19.917 -14.431 2.826 1.00 70.06 180 GLU A N 1
ATOM 1438 C CA . GLU A 1 180 ? -21.383 -14.485 2.918 1.00 70.06 180 GLU A CA 1
ATOM 1439 C C . GLU A 1 180 ? -21.956 -13.607 4.055 1.00 70.06 180 GLU A C 1
ATOM 1441 O O . GLU A 1 180 ? -23.162 -13.582 4.287 1.00 70.06 180 GLU A O 1
ATOM 1446 N N . THR A 1 181 ? -21.115 -12.880 4.798 1.00 59.94 181 THR A N 1
ATOM 1447 C CA . THR A 1 181 ? -21.468 -12.352 6.118 1.00 59.94 181 THR A CA 1
ATOM 1448 C C . THR A 1 181 ? -22.222 -11.021 6.077 1.00 59.94 181 THR A C 1
ATOM 1450 O O . THR A 1 181 ? -21.653 -9.957 5.826 1.00 59.94 181 THR A O 1
ATOM 1453 N N . GLY A 1 182 ? -23.505 -11.097 6.436 1.00 52.38 182 GLY A N 1
ATOM 1454 C CA . GLY A 1 182 ? -24.410 -9.985 6.721 1.00 52.38 182 GLY A CA 1
ATOM 1455 C C . GLY A 1 182 ? -24.638 -9.695 8.212 1.00 52.38 182 GLY A C 1
ATOM 1456 O O . GLY A 1 182 ? -25.734 -9.265 8.549 1.00 52.38 182 GLY A O 1
ATOM 1457 N N . GLU A 1 183 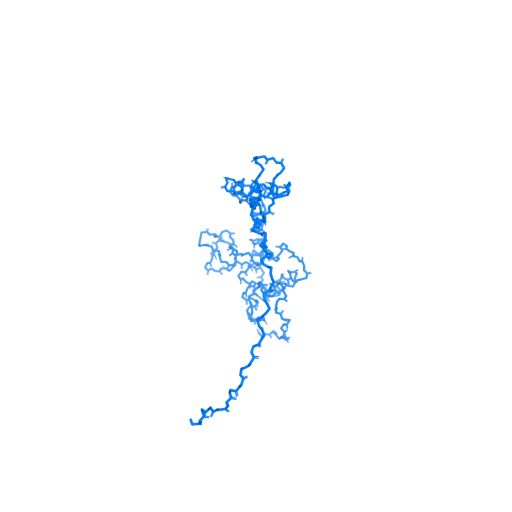? -23.665 -9.899 9.113 1.00 44.44 183 GLU A N 1
ATOM 1458 C CA . GLU A 1 183 ? -23.873 -9.627 10.549 1.00 44.44 183 GLU A CA 1
ATOM 1459 C C . GLU A 1 183 ? -22.752 -8.826 11.230 1.00 44.44 183 GLU A C 1
ATOM 1461 O O . GLU A 1 183 ? -21.561 -9.144 11.170 1.00 44.44 183 GLU A O 1
ATOM 1466 N N . VAL A 1 184 ? -23.206 -7.764 11.906 1.00 39.69 184 VAL A N 1
ATOM 1467 C CA . VAL A 1 184 ? -22.541 -7.047 12.993 1.00 39.69 184 VAL A CA 1
ATOM 1468 C C . VAL A 1 184 ? -22.785 -7.861 14.264 1.00 39.69 184 VAL A C 1
ATOM 1470 O O . VAL A 1 184 ? -23.937 -8.029 14.655 1.00 39.69 184 VAL A O 1
ATOM 1473 N N . ALA A 1 185 ? -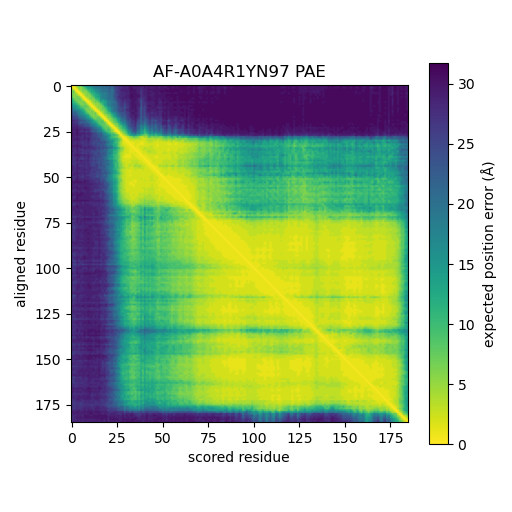21.714 -8.326 14.904 1.00 31.34 185 ALA A N 1
ATOM 1474 C CA . ALA A 1 185 ? -21.724 -8.782 16.292 1.00 31.34 185 ALA A CA 1
ATOM 1475 C C . ALA A 1 185 ? -20.773 -7.907 17.114 1.00 31.34 185 ALA A C 1
ATOM 1477 O O . ALA A 1 185 ? -19.610 -7.705 16.664 1.00 31.34 185 ALA A O 1
#

pLDDT: mean 83.93, std 19.8, range [31.34, 98.0]

Mean predicted aligned error: 12.34 Å

Sequence (185 aa):
MYLDRNLEATGVIEETADTRSKVETPESGLRSCRGCGTAFRPRRSNQLSCSKTCRDKVAKRKARRITPANSLCSPTKRRANLELLDRARRLAEILYTLPPRERLGFVKTLVDQARTGDGKLREVLTNRFILRPETDMRSLFHRGSPRSYLTIAQAANEYCWRFWNADVRSVVYGLVSEPETGEVA

Organism: NCBI:txid540251

Foldseek 3Di:
DDDDDDDDDDDDDDDDDDPPPDPDDDPVQWAQAPQPRDTDGDPDPPDRHRDPVSVVNNVVVVCCVVQNPDLVRPVVNVVVVVVLLVVQQVLQQVLVVDDPVCNLVSLVVLLVVLQVPPVSSVCSLPPPCLLPPDPPVLSQHDVSDVPPGHTSNVVNQVSCCVQQVDGSNCSSPVVGDHGPDPDDD

Secondary structure (DSSP, 8-state):
---------------------------TT-EE-TTT--EE--SSTT---SSHHHHHHHHHHHHHHHS-SSTTT-HHHHHHHHHHHHHHHHHHHHHHHS-HHHHHHHHHHHHHHHHHT-HHHHHHHH-HHHHS--TT-GGGSGGG-TTT---HHHHHHHHHHHHHSS-HHHHHTT-SPPP------

Solvent-accessible surface area (backbone atoms only — not comparable to full-atom values): 11092 Å² total; per-residue (Å²): 140,78,87,89,87,78,90,87,87,82,88,82,89,78,90,75,78,91,73,80,75,72,83,86,72,78,77,85,60,62,42,63,15,74,47,79,59,52,74,34,74,58,95,45,98,84,56,57,39,80,41,70,68,29,42,52,49,40,52,51,53,55,44,40,72,78,55,43,89,39,53,90,72,23,71,68,49,33,50,53,50,50,52,46,50,51,52,38,26,53,50,18,42,52,47,70,71,42,59,79,88,51,34,62,60,53,45,50,52,53,49,51,45,20,47,79,60,39,62,69,54,37,46,41,46,55,31,61,66,48,51,59,55,59,92,84,54,29,78,43,16,46,93,50,33,69,92,83,35,62,27,44,17,35,51,38,26,54,50,27,38,74,64,61,72,36,53,39,54,44,53,40,72,60,75,49,78,83,56,93,76,89,76,92,130